Protein AF-A0A6N9BX74-F1 (afdb_monomer)

Sequence (196 aa):
MIAALAAALSQLDGTGPEPVRYAVIDRSGWLGDAARRDIIGSDVALFLDAVAGTVPADPVLAEALAARGAFEARAVDLIHTLSVESGRLR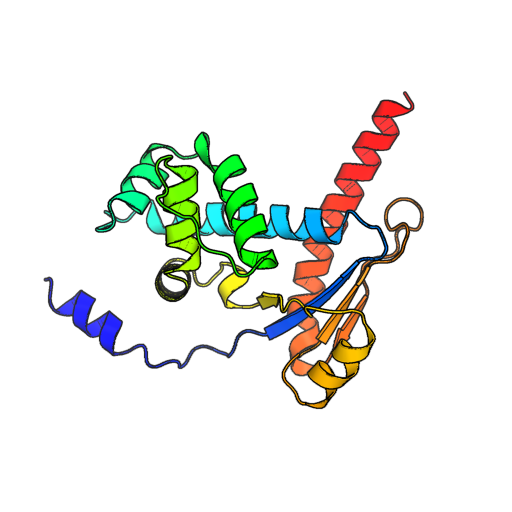APAALHERFAGWWMDHPDAIRDAAPEVSFTRFVEVFPARPLGRLGGLFSDGSLDGYFVIPDDSVATGEAPRFVGREAAAGDIEAWYGAVTEALVARQRVLEANEDA

Foldseek 3Di:
DVVVVVVVVVPPPPPDPDAAEEEEADQQVPLVLQLQLVLLLVLVVQLLVLCLPDDDPDPLSVVCNVCDPVQSSVLSVLLSVCLQVVDADDPDDDSSNVVSNVCVVCVVVSCVRGVVRNCNRYHYDHDPDDPPCVVVCQVVVVHQWYWYHDNPCLVPVDFIDIDGDPVNCPPVVVVSRVSSNVVSVVVNVVVVVVVD

pLDDT: mean 81.52, std 15.19, range [30.52, 94.62]

Mean predicted aligned error: 8.41 Å

Structure (mmCIF, N/CA/C/O backbone):
data_AF-A0A6N9BX74-F1
#
_entry.id   AF-A0A6N9BX74-F1
#
loop_
_atom_site.group_PDB
_atom_site.id
_atom_site.type_symbol
_atom_site.label_atom_id
_atom_site.label_alt_id
_atom_site.label_comp_id
_atom_site.label_asym_id
_atom_site.label_entity_id
_atom_site.label_seq_id
_atom_site.pdbx_PDB_ins_code
_atom_site.Cartn_x
_atom_site.Cartn_y
_atom_site.Cartn_z
_atom_site.occupancy
_atom_site.B_iso_or_equiv
_atom_site.auth_seq_id
_atom_site.auth_comp_id
_atom_site.auth_asym_id
_atom_site.auth_atom_id
_atom_site.pdbx_PDB_model_num
ATOM 1 N N . MET A 1 1 ? 18.503 -19.142 -26.632 1.00 40.81 1 MET A N 1
ATOM 2 C CA . MET A 1 1 ? 18.194 -18.868 -25.212 1.00 40.81 1 MET A CA 1
ATOM 3 C C . MET A 1 1 ? 17.230 -17.677 -25.063 1.00 40.81 1 MET A C 1
ATOM 5 O O . MET A 1 1 ? 17.397 -16.863 -24.176 1.00 40.81 1 MET A O 1
ATOM 9 N N . ILE A 1 2 ? 16.231 -17.561 -25.949 1.00 41.69 2 ILE A N 1
ATOM 10 C CA . ILE A 1 2 ? 15.153 -16.545 -25.893 1.00 41.69 2 ILE A CA 1
ATOM 11 C C . ILE A 1 2 ? 13.786 -17.261 -25.844 1.00 41.69 2 ILE A C 1
ATOM 13 O O . ILE A 1 2 ? 12.871 -16.826 -25.162 1.00 41.69 2 ILE A O 1
ATOM 17 N N . ALA A 1 3 ? 13.689 -18.453 -26.447 1.00 30.52 3 ALA A N 1
ATOM 18 C CA . ALA A 1 3 ? 12.490 -19.290 -26.418 1.00 30.52 3 ALA A CA 1
ATOM 19 C C . ALA A 1 3 ? 12.151 -19.897 -25.039 1.00 30.52 3 ALA A C 1
ATOM 21 O O . ALA A 1 3 ? 10.992 -20.196 -24.788 1.00 30.52 3 ALA A O 1
ATOM 22 N N . ALA A 1 4 ? 13.128 -20.067 -24.139 1.00 35.31 4 ALA A N 1
ATOM 23 C CA . ALA A 1 4 ? 12.889 -20.671 -22.822 1.00 35.31 4 ALA A CA 1
ATOM 24 C C . ALA A 1 4 ? 12.201 -19.708 -21.836 1.00 35.31 4 ALA A C 1
ATOM 26 O O . ALA A 1 4 ? 11.411 -20.152 -21.013 1.00 35.31 4 ALA A O 1
ATOM 27 N N . LEU A 1 5 ? 12.447 -18.397 -21.961 1.00 34.81 5 LEU A N 1
ATOM 28 C CA . LEU A 1 5 ? 11.808 -17.376 -21.123 1.00 34.81 5 LEU A CA 1
ATOM 29 C C . LEU A 1 5 ? 10.369 -17.093 -21.593 1.00 34.81 5 LEU A C 1
ATOM 31 O O . LEU A 1 5 ? 9.460 -16.991 -20.781 1.00 34.81 5 LEU A O 1
ATOM 35 N N . ALA A 1 6 ? 10.139 -17.080 -22.911 1.00 36.47 6 ALA A N 1
ATOM 36 C CA . ALA A 1 6 ? 8.798 -16.953 -23.487 1.00 36.47 6 ALA A CA 1
ATOM 37 C C . ALA A 1 6 ? 7.912 -18.192 -23.235 1.00 36.47 6 ALA A C 1
ATOM 39 O O . ALA A 1 6 ? 6.706 -18.061 -23.058 1.00 36.47 6 ALA A O 1
ATOM 40 N N . ALA A 1 7 ? 8.500 -19.394 -23.177 1.00 35.69 7 ALA A N 1
ATOM 41 C CA . ALA A 1 7 ? 7.771 -20.621 -22.849 1.00 35.69 7 ALA A CA 1
ATOM 42 C C . ALA A 1 7 ? 7.424 -20.736 -21.353 1.00 35.69 7 ALA A C 1
ATOM 44 O O . ALA A 1 7 ? 6.399 -21.327 -21.027 1.00 35.69 7 ALA A O 1
ATOM 45 N N . ALA A 1 8 ? 8.230 -20.149 -20.460 1.00 43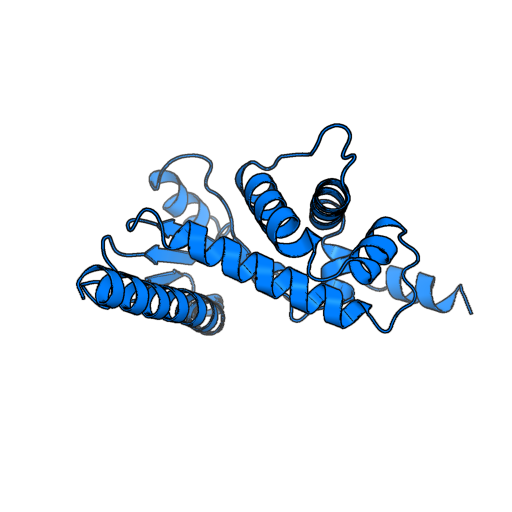.09 8 ALA A N 1
ATOM 46 C CA . ALA A 1 8 ? 7.913 -20.068 -19.032 1.00 43.09 8 ALA A CA 1
ATOM 47 C C . ALA A 1 8 ? 6.744 -19.102 -18.758 1.00 43.09 8 ALA A C 1
ATOM 49 O O . ALA A 1 8 ? 5.863 -19.422 -17.969 1.00 43.09 8 ALA A O 1
ATOM 50 N N . LEU A 1 9 ? 6.675 -17.984 -19.490 1.00 40.91 9 LEU A N 1
ATOM 51 C CA . LEU A 1 9 ? 5.579 -17.009 -19.398 1.00 40.91 9 LEU A CA 1
ATOM 52 C C . LEU A 1 9 ? 4.245 -17.532 -19.970 1.00 40.91 9 LEU A C 1
ATOM 54 O O . LEU A 1 9 ? 3.185 -17.091 -19.548 1.00 40.91 9 LEU A O 1
ATOM 58 N N . SER A 1 10 ? 4.274 -18.501 -20.895 1.00 36.41 10 SER A N 1
ATOM 59 C CA . SER A 1 10 ? 3.061 -19.125 -21.458 1.00 36.41 10 SER A CA 1
ATOM 60 C C . SER A 1 10 ? 2.513 -20.315 -20.654 1.00 36.41 10 SER A C 1
ATOM 62 O O . SER A 1 10 ? 1.468 -20.838 -21.030 1.00 36.41 10 SER A O 1
ATOM 64 N N . GLN A 1 11 ? 3.195 -20.773 -19.595 1.00 37.88 11 GLN A N 1
ATOM 65 C CA . GLN A 1 11 ? 2.710 -21.864 -18.728 1.00 37.88 11 GLN A CA 1
ATOM 66 C C . GLN A 1 11 ? 2.097 -21.384 -17.404 1.00 37.88 11 GLN A C 1
ATOM 68 O O . GLN A 1 11 ? 1.653 -22.211 -16.611 1.00 37.88 11 GLN A O 1
ATOM 73 N N . LEU A 1 12 ? 2.022 -20.073 -17.172 1.00 44.84 12 LEU A N 1
ATOM 74 C CA . LEU A 1 12 ? 1.387 -19.487 -15.991 1.00 44.84 12 LEU A CA 1
ATOM 75 C C . LEU A 1 12 ? -0.083 -19.145 -16.274 1.00 44.84 12 LEU A C 1
ATOM 77 O O . LEU A 1 12 ? -0.525 -18.011 -16.117 1.00 44.84 12 LEU A O 1
ATOM 81 N N . ASP A 1 13 ? -0.863 -20.153 -16.663 1.00 40.72 13 ASP A N 1
ATOM 82 C CA . ASP A 1 13 ? -2.308 -20.113 -16.437 1.00 40.72 13 ASP A CA 1
ATOM 83 C C . ASP A 1 13 ? -2.537 -20.197 -14.916 1.00 40.72 13 ASP A C 1
ATOM 85 O O . ASP A 1 13 ? -2.601 -21.280 -14.351 1.00 40.72 13 ASP A O 1
ATOM 89 N N . GLY A 1 14 ? -2.597 -19.052 -14.233 1.00 42.62 14 GLY A N 1
ATOM 90 C CA . GLY A 1 14 ? -3.484 -18.798 -13.088 1.00 42.62 14 GLY A CA 1
ATOM 91 C C . GLY A 1 14 ? -3.562 -19.779 -11.901 1.00 42.62 14 GLY A C 1
ATOM 92 O O . GLY A 1 14 ? -4.571 -19.747 -11.205 1.00 42.62 14 GLY A O 1
ATOM 93 N N . THR A 1 15 ? -2.574 -20.635 -11.615 1.00 44.88 15 THR A N 1
ATOM 94 C CA . THR A 1 15 ? -2.640 -21.600 -10.486 1.00 44.88 15 THR A CA 1
ATOM 95 C C . THR A 1 15 ? -1.999 -21.113 -9.179 1.00 44.88 15 THR A C 1
ATOM 97 O O . THR A 1 15 ? -1.604 -21.929 -8.344 1.00 44.88 15 THR A O 1
ATOM 100 N N . GLY A 1 16 ? -1.851 -19.802 -8.986 1.00 51.81 16 GLY A N 1
ATOM 101 C CA . GLY A 1 16 ? -1.548 -19.250 -7.661 1.00 51.81 16 GLY A CA 1
ATOM 102 C C . GLY A 1 16 ? -2.794 -19.295 -6.765 1.00 51.81 16 GLY A C 1
ATOM 103 O O . GLY A 1 16 ? -3.904 -19.261 -7.297 1.00 51.81 16 GLY A O 1
ATOM 104 N N . PRO A 1 17 ? -2.659 -19.385 -5.427 1.00 64.25 17 PRO A N 1
ATOM 105 C CA . PRO A 1 17 ? -3.803 -19.165 -4.546 1.00 64.25 17 PRO A CA 1
ATOM 106 C C . PRO A 1 17 ? -4.429 -17.802 -4.866 1.00 64.25 17 PRO A C 1
ATOM 108 O O . PRO A 1 17 ? -3.704 -16.827 -5.081 1.00 64.25 17 PRO A O 1
ATOM 111 N N . GLU A 1 18 ? -5.761 -17.740 -4.941 1.00 74.38 18 GLU A N 1
ATOM 112 C CA . GLU A 1 18 ? -6.448 -16.467 -5.160 1.00 74.38 18 GLU A CA 1
ATOM 113 C C . GLU A 1 18 ? -6.075 -15.480 -4.040 1.00 74.38 18 GLU A C 1
ATOM 115 O O . GLU A 1 18 ? -6.016 -15.878 -2.872 1.00 74.38 18 GLU A O 1
ATOM 120 N N . PRO A 1 19 ? -5.799 -14.205 -4.370 1.00 84.31 19 PRO A N 1
ATOM 121 C CA . PRO A 1 19 ? -5.463 -13.217 -3.359 1.00 84.31 19 PRO A CA 1
ATOM 122 C C . PRO A 1 19 ? -6.667 -12.960 -2.453 1.00 84.31 19 PRO A C 1
ATOM 124 O O . PRO A 1 19 ? -7.800 -12.846 -2.926 1.00 84.31 19 PRO A O 1
ATOM 127 N N . VAL A 1 20 ? -6.411 -12.790 -1.158 1.00 87.62 20 VAL A N 1
ATOM 128 C CA . VAL A 1 20 ? -7.443 -12.448 -0.176 1.00 87.62 20 VAL A CA 1
ATOM 129 C C . VAL A 1 20 ? -7.905 -11.014 -0.420 1.00 87.62 20 VAL A C 1
ATOM 131 O O . VAL A 1 20 ? -7.116 -10.067 -0.388 1.00 87.62 20 VAL A O 1
ATOM 134 N N . ARG A 1 21 ? -9.204 -10.841 -0.647 1.00 88.38 21 ARG A N 1
ATOM 135 C CA . ARG A 1 21 ? -9.847 -9.557 -0.927 1.00 88.38 21 ARG A CA 1
ATOM 136 C C . ARG A 1 21 ? -10.380 -8.967 0.368 1.00 88.38 21 ARG A C 1
ATOM 138 O O . ARG A 1 21 ? -11.292 -9.523 0.981 1.00 88.38 21 ARG A O 1
ATOM 145 N N . TYR A 1 22 ? -9.857 -7.819 0.773 1.00 90.31 22 TYR A N 1
ATOM 146 C CA . TYR A 1 22 ? -10.238 -7.181 2.031 1.00 90.31 22 TYR A CA 1
ATOM 147 C C . TYR A 1 22 ? -10.648 -5.726 1.837 1.00 90.31 22 TYR A C 1
ATOM 149 O O . TYR A 1 22 ? -10.383 -5.129 0.803 1.00 90.31 22 TYR A O 1
ATOM 157 N N . ALA A 1 23 ? -11.299 -5.139 2.835 1.00 90.19 23 ALA A N 1
ATOM 158 C CA . ALA A 1 23 ? -11.570 -3.704 2.881 1.00 90.19 23 ALA A CA 1
ATOM 159 C C . ALA A 1 23 ? -11.145 -3.114 4.229 1.00 90.19 23 ALA A C 1
ATOM 161 O O . ALA A 1 23 ? -10.989 -3.844 5.208 1.00 90.19 23 ALA A O 1
ATOM 162 N N . VAL A 1 24 ? -10.997 -1.793 4.302 1.00 90.62 24 VAL A N 1
ATOM 163 C CA . VAL A 1 24 ? -10.661 -1.086 5.545 1.00 90.62 24 VAL A CA 1
ATOM 164 C C . VAL A 1 24 ? -11.752 -0.072 5.874 1.00 90.62 24 VAL A C 1
ATOM 166 O O . VAL A 1 24 ? -12.153 0.740 5.041 1.00 90.62 24 VAL A O 1
ATOM 169 N N . ILE A 1 25 ? -12.239 -0.124 7.110 1.00 89.88 25 ILE A N 1
ATOM 170 C CA . ILE A 1 25 ? -13.067 0.907 7.728 1.00 89.88 25 ILE A CA 1
ATOM 171 C C . ILE A 1 25 ? -12.152 1.706 8.648 1.00 89.88 25 ILE A C 1
ATOM 173 O O . ILE A 1 25 ? -11.892 1.284 9.776 1.00 89.88 25 ILE A O 1
ATOM 177 N N . ASP A 1 26 ? -11.668 2.846 8.163 1.00 89.94 26 ASP A N 1
ATOM 178 C CA . ASP A 1 26 ? -10.828 3.736 8.957 1.00 89.94 26 ASP A CA 1
ATOM 179 C C . ASP A 1 26 ? -11.669 4.771 9.708 1.00 89.94 26 ASP A C 1
ATOM 181 O O . ASP A 1 26 ? -12.275 5.646 9.087 1.00 89.94 26 ASP A O 1
ATOM 185 N N . ARG A 1 27 ? -11.718 4.669 11.041 1.00 89.75 27 ARG A N 1
ATOM 186 C CA . ARG A 1 27 ? -12.350 5.689 11.887 1.00 89.75 27 ARG A CA 1
ATOM 187 C C . ARG A 1 27 ? -11.363 6.672 12.510 1.00 89.75 27 ARG A C 1
ATOM 189 O O . ARG A 1 27 ? -11.791 7.730 12.957 1.00 89.75 27 ARG A O 1
ATOM 196 N N . SER A 1 28 ? -10.071 6.352 12.496 1.00 90.12 28 SER A N 1
ATOM 197 C CA . SER A 1 28 ? -9.011 7.261 12.945 1.00 90.12 28 SER A CA 1
ATOM 198 C C . SER A 1 28 ? -8.820 8.444 11.997 1.00 90.12 28 SER A C 1
ATOM 200 O O . SER A 1 28 ? -8.355 9.506 12.400 1.00 90.12 28 SER A O 1
ATOM 202 N N . GLY A 1 29 ? -9.169 8.257 10.720 1.00 88.31 29 GLY A N 1
ATOM 203 C CA . GLY A 1 29 ? -9.051 9.272 9.676 1.00 88.31 29 GLY A CA 1
ATOM 204 C C . GLY A 1 29 ? -7.624 9.506 9.173 1.00 88.31 29 GLY A C 1
ATOM 205 O O . GLY A 1 29 ? -7.424 10.408 8.361 1.00 88.31 29 GLY A O 1
ATOM 206 N N . TRP A 1 30 ? -6.646 8.719 9.629 1.00 90.62 30 TRP A N 1
ATOM 207 C CA . TRP A 1 30 ? -5.251 8.829 9.193 1.00 90.62 30 TRP A CA 1
ATOM 208 C C . TRP A 1 30 ? -4.556 7.471 9.049 1.00 90.62 30 TRP A C 1
ATOM 210 O O . TRP A 1 30 ? -3.749 7.296 8.132 1.00 90.62 30 TRP A O 1
ATOM 220 N N . LEU A 1 31 ? -4.845 6.507 9.933 1.00 91.56 31 LEU A N 1
ATOM 221 C CA . LEU A 1 31 ? -4.077 5.266 10.028 1.00 91.56 31 LEU A CA 1
ATOM 222 C C . LEU A 1 31 ? -4.272 4.370 8.803 1.00 91.56 31 LEU A C 1
ATOM 224 O O . LEU A 1 31 ? -3.319 3.721 8.382 1.00 91.56 31 LEU A O 1
ATOM 228 N N . GLY A 1 32 ? -5.463 4.353 8.199 1.00 90.75 32 GLY A N 1
ATOM 229 C CA . GLY A 1 32 ? -5.734 3.560 7.000 1.00 90.75 32 GLY A CA 1
ATOM 230 C C . GLY A 1 32 ? -4.913 4.028 5.798 1.00 90.75 32 GLY A C 1
ATOM 231 O O . GLY A 1 32 ? -4.264 3.219 5.133 1.00 90.75 32 GLY A O 1
ATOM 232 N N . ASP A 1 33 ? -4.877 5.340 5.555 1.00 90.19 33 ASP A N 1
ATOM 233 C CA . ASP A 1 33 ? -4.076 5.926 4.474 1.00 90.19 33 ASP A CA 1
ATOM 234 C C . ASP A 1 33 ? -2.570 5.821 4.755 1.00 90.19 33 ASP A C 1
ATOM 236 O O . ASP A 1 33 ? -1.789 5.535 3.844 1.00 90.19 33 ASP A O 1
ATOM 240 N N . ALA A 1 34 ? -2.148 5.992 6.013 1.00 92.38 34 ALA A N 1
ATOM 241 C CA . ALA A 1 34 ? -0.756 5.795 6.414 1.00 92.38 34 ALA A CA 1
ATOM 242 C C . ALA A 1 34 ? -0.305 4.338 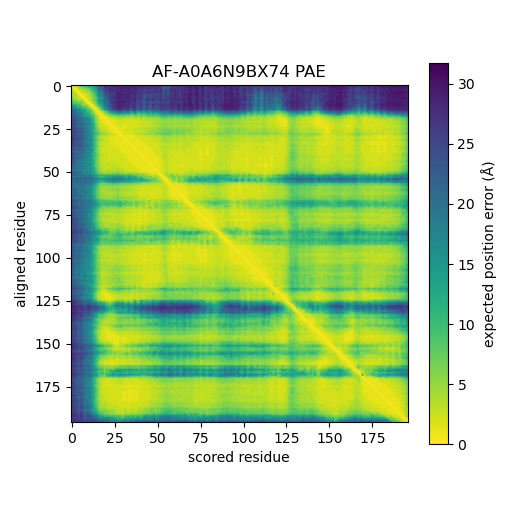6.210 1.00 92.38 34 ALA A C 1
ATOM 244 O O . ALA A 1 34 ? 0.745 4.106 5.608 1.00 92.38 34 ALA A O 1
ATOM 245 N N . ALA A 1 35 ? -1.120 3.364 6.632 1.00 92.81 35 ALA A N 1
ATOM 246 C CA . ALA A 1 35 ? -0.873 1.939 6.419 1.00 92.81 35 ALA A CA 1
ATOM 247 C C . ALA A 1 35 ? -0.733 1.618 4.936 1.00 92.81 35 ALA A C 1
ATOM 249 O O . ALA A 1 35 ? 0.218 0.948 4.541 1.00 92.81 35 ALA A O 1
ATOM 250 N N . ARG A 1 36 ? -1.618 2.157 4.091 1.00 91.38 36 ARG A N 1
ATOM 251 C CA . ARG A 1 36 ? -1.545 1.923 2.647 1.00 91.38 36 ARG A CA 1
ATOM 252 C C . ARG A 1 36 ? -0.250 2.455 2.037 1.00 91.38 36 ARG A C 1
ATOM 254 O O . ARG A 1 36 ? 0.358 1.768 1.221 1.00 91.38 36 ARG A O 1
ATOM 261 N N . ARG A 1 37 ? 0.192 3.655 2.423 1.00 92.69 37 ARG A N 1
ATOM 262 C CA . ARG A 1 37 ? 1.466 4.210 1.932 1.00 92.69 37 ARG A CA 1
ATOM 263 C C . ARG A 1 37 ? 2.669 3.385 2.388 1.00 92.69 37 ARG A C 1
ATOM 265 O O . ARG A 1 37 ? 3.551 3.137 1.573 1.00 92.69 37 ARG A O 1
ATOM 272 N N . ASP A 1 38 ? 2.695 2.943 3.646 1.00 93.44 38 ASP A N 1
ATOM 273 C CA . ASP A 1 38 ? 3.788 2.124 4.200 1.00 93.44 38 ASP A CA 1
ATOM 274 C C . ASP A 1 38 ? 3.841 0.736 3.519 1.00 93.44 38 ASP A C 1
ATOM 276 O O . ASP A 1 38 ? 4.919 0.270 3.142 1.00 93.44 38 ASP A O 1
ATOM 280 N N . ILE A 1 39 ? 2.673 0.139 3.239 1.00 93.62 39 ILE A N 1
ATOM 281 C CA . ILE A 1 39 ? 2.534 -1.104 2.460 1.00 93.62 39 ILE A CA 1
ATOM 282 C C . ILE A 1 39 ? 3.059 -0.924 1.032 1.00 93.62 39 ILE A C 1
ATOM 284 O O . ILE A 1 39 ? 3.938 -1.671 0.613 1.00 93.62 39 ILE A O 1
ATOM 288 N N . ILE A 1 40 ? 2.579 0.085 0.294 1.00 93.19 40 ILE A N 1
ATOM 289 C CA . ILE A 1 40 ? 3.024 0.342 -1.087 1.00 93.19 40 ILE A CA 1
ATOM 290 C C . ILE A 1 40 ? 4.528 0.626 -1.125 1.00 93.19 40 ILE A C 1
ATOM 292 O O . ILE A 1 40 ? 5.221 0.137 -2.011 1.00 93.19 40 ILE A O 1
ATOM 296 N N . GLY A 1 41 ? 5.050 1.397 -0.168 1.00 93.44 41 GLY A N 1
ATOM 297 C CA . GLY A 1 41 ? 6.482 1.668 -0.062 1.00 93.44 41 GLY A CA 1
ATOM 298 C C . GLY A 1 41 ? 7.308 0.401 0.129 1.00 93.44 41 GLY A C 1
ATOM 299 O O . GLY A 1 41 ? 8.295 0.201 -0.578 1.00 93.44 41 GLY A O 1
ATOM 300 N N . SER A 1 42 ? 6.871 -0.473 1.035 1.00 92.94 42 SER A N 1
ATOM 301 C CA . SER A 1 42 ? 7.520 -1.763 1.281 1.00 92.94 42 SER A CA 1
ATOM 302 C C . SER A 1 42 ? 7.463 -2.667 0.049 1.00 92.94 42 SER A C 1
ATOM 304 O O . SER A 1 42 ? 8.480 -3.232 -0.345 1.00 92.94 42 SER A O 1
ATOM 306 N N . ASP A 1 43 ? 6.307 -2.743 -0.608 1.00 93.75 43 ASP A N 1
ATOM 307 C CA . ASP A 1 43 ? 6.095 -3.543 -1.815 1.00 93.75 43 ASP A CA 1
ATOM 308 C C . ASP A 1 43 ? 6.954 -3.059 -2.992 1.00 93.75 43 ASP A C 1
ATOM 310 O O . ASP A 1 43 ? 7.585 -3.866 -3.676 1.00 93.75 43 ASP A O 1
ATOM 314 N N . VAL A 1 44 ? 7.035 -1.742 -3.211 1.00 93.00 44 VAL A N 1
ATOM 315 C CA . VAL A 1 44 ? 7.909 -1.150 -4.236 1.00 93.00 44 VAL A CA 1
ATOM 316 C C . VAL A 1 44 ? 9.373 -1.465 -3.938 1.00 93.00 44 VAL A C 1
ATOM 318 O O . VAL A 1 44 ? 10.110 -1.837 -4.851 1.00 93.00 44 VAL A O 1
ATOM 321 N N . ALA A 1 45 ? 9.802 -1.350 -2.678 1.00 92.12 45 ALA A N 1
ATOM 322 C CA . ALA A 1 45 ? 11.174 -1.659 -2.289 1.00 92.12 45 ALA A CA 1
ATOM 323 C C . ALA A 1 45 ? 11.517 -3.138 -2.528 1.00 92.12 45 ALA A C 1
ATOM 325 O O . ALA A 1 45 ? 12.525 -3.414 -3.178 1.00 92.12 45 ALA A O 1
ATOM 326 N N . LEU A 1 46 ? 10.656 -4.060 -2.081 1.00 91.75 46 LEU A N 1
ATOM 327 C CA . LEU A 1 46 ? 10.808 -5.505 -2.287 1.00 91.75 46 LEU A CA 1
ATOM 328 C C . LEU A 1 46 ? 10.889 -5.858 -3.773 1.00 91.75 46 LEU A C 1
ATOM 330 O O . LEU A 1 46 ? 11.797 -6.568 -4.198 1.00 91.75 46 LEU A O 1
ATOM 334 N N . PHE A 1 47 ? 9.985 -5.307 -4.583 1.00 92.25 47 PHE A N 1
ATOM 335 C CA . PHE A 1 47 ? 9.986 -5.541 -6.021 1.00 92.25 47 PHE A CA 1
ATOM 336 C C . PHE A 1 47 ? 11.278 -5.044 -6.689 1.00 92.25 47 PHE A C 1
ATOM 338 O O . PHE A 1 47 ? 11.896 -5.769 -7.472 1.00 92.25 47 PHE A O 1
ATOM 345 N N . LEU A 1 48 ? 11.721 -3.821 -6.370 1.00 91.44 48 LEU A N 1
ATOM 346 C CA . LEU A 1 48 ? 12.966 -3.274 -6.915 1.00 91.44 48 LEU A CA 1
ATOM 347 C C . LEU A 1 48 ? 14.193 -4.078 -6.457 1.00 91.44 48 LEU A C 1
ATOM 349 O O . LEU A 1 48 ? 15.122 -4.251 -7.244 1.00 91.44 48 LEU A O 1
ATOM 353 N N . ASP A 1 49 ? 14.202 -4.598 -5.228 1.00 91.38 49 ASP A N 1
ATOM 354 C CA . ASP A 1 49 ? 15.240 -5.520 -4.752 1.00 91.38 49 ASP A CA 1
ATOM 355 C C . ASP A 1 49 ? 15.267 -6.821 -5.560 1.00 91.38 49 ASP A C 1
ATOM 357 O O . ASP A 1 49 ? 16.336 -7.246 -6.006 1.00 91.38 49 ASP A O 1
ATOM 361 N N . ALA A 1 50 ? 14.101 -7.421 -5.803 1.00 90.44 50 ALA A N 1
ATOM 362 C CA . ALA A 1 50 ? 13.986 -8.679 -6.533 1.00 90.44 50 ALA A CA 1
ATOM 363 C C . ALA A 1 50 ? 14.492 -8.566 -7.982 1.00 90.44 50 ALA A C 1
ATOM 365 O O . ALA A 1 50 ? 15.174 -9.463 -8.487 1.00 90.44 50 ALA A O 1
ATOM 366 N N . VAL A 1 51 ? 14.224 -7.440 -8.651 1.00 89.50 51 VAL A N 1
ATOM 367 C CA . VAL A 1 51 ? 14.622 -7.235 -10.054 1.00 89.50 51 VAL A CA 1
ATOM 368 C C . VAL A 1 51 ? 16.015 -6.621 -10.233 1.00 89.50 51 VAL A C 1
ATOM 370 O O . VAL A 1 51 ? 16.542 -6.664 -11.346 1.00 89.50 51 VAL A O 1
ATOM 373 N N . ALA A 1 52 ? 16.661 -6.114 -9.174 1.00 86.81 52 ALA A N 1
ATOM 374 C CA . ALA A 1 52 ? 17.973 -5.454 -9.247 1.00 86.81 52 ALA A CA 1
ATOM 375 C C . ALA A 1 52 ? 19.097 -6.342 -9.819 1.00 86.81 52 ALA A C 1
ATOM 377 O O . ALA A 1 52 ? 20.056 -5.836 -10.402 1.00 86.81 52 ALA A O 1
ATOM 378 N N . GLY A 1 53 ? 18.987 -7.666 -9.665 1.00 78.12 53 GLY A N 1
ATOM 379 C CA . GLY A 1 53 ? 19.935 -8.645 -10.213 1.00 78.12 53 GLY A CA 1
ATOM 380 C C . GLY A 1 53 ? 19.665 -9.057 -11.665 1.00 78.12 53 GLY A C 1
ATOM 381 O O . GLY A 1 53 ? 20.431 -9.834 -12.238 1.00 78.12 53 GLY A O 1
ATOM 382 N N . THR A 1 54 ? 18.583 -8.563 -12.265 1.00 79.62 54 THR A N 1
ATOM 383 C CA . THR A 1 54 ? 18.182 -8.874 -13.641 1.00 79.62 54 THR A CA 1
ATOM 384 C C . THR A 1 54 ? 18.458 -7.678 -14.546 1.00 79.62 54 THR A C 1
ATOM 386 O O . THR A 1 54 ? 18.438 -6.542 -14.090 1.00 79.62 54 THR A O 1
ATOM 389 N N . VAL A 1 55 ? 18.741 -7.909 -15.832 1.00 70.56 55 VAL A N 1
ATOM 390 C CA . VAL A 1 55 ? 18.759 -6.821 -16.823 1.00 70.56 55 VAL A CA 1
ATOM 391 C C . VAL A 1 55 ? 17.313 -6.617 -17.267 1.00 70.56 55 VAL A C 1
ATOM 393 O O . VAL A 1 55 ? 16.812 -7.466 -18.014 1.00 70.56 55 VAL A O 1
ATOM 396 N N . PRO A 1 56 ? 16.614 -5.554 -16.825 1.00 75.81 56 PRO A N 1
ATOM 397 C CA . PRO A 1 56 ? 15.223 -5.377 -17.193 1.00 75.81 56 PRO A CA 1
ATOM 398 C C . PRO A 1 56 ? 15.144 -5.074 -18.685 1.00 75.81 56 PRO A C 1
ATOM 400 O O . PRO A 1 56 ? 15.853 -4.204 -19.192 1.00 75.81 56 PRO A O 1
ATOM 403 N N . ALA A 1 57 ? 14.271 -5.784 -19.397 1.00 80.94 57 ALA A N 1
ATOM 404 C CA . ALA A 1 57 ? 13.953 -5.439 -20.780 1.00 80.94 57 ALA A CA 1
ATOM 405 C C . ALA A 1 57 ? 13.117 -4.148 -20.862 1.00 80.94 57 ALA A C 1
ATOM 407 O O . ALA A 1 57 ? 13.117 -3.479 -21.895 1.00 80.94 57 ALA A O 1
ATOM 408 N N . ASP A 1 58 ? 12.415 -3.806 -19.778 1.00 89.38 58 ASP A N 1
ATOM 409 C CA . ASP A 1 58 ? 11.584 -2.613 -19.693 1.00 89.38 58 ASP A CA 1
ATOM 410 C C . ASP A 1 58 ? 12.433 -1.367 -19.358 1.00 89.38 58 ASP A C 1
ATOM 412 O O . ASP A 1 58 ? 13.112 -1.344 -18.323 1.00 89.38 58 ASP A O 1
ATOM 416 N N . PRO A 1 59 ? 12.406 -0.316 -20.200 1.00 90.00 59 PRO A N 1
ATOM 417 C CA . PRO A 1 59 ? 13.200 0.889 -19.982 1.00 90.00 59 PRO A CA 1
ATOM 418 C C . PRO A 1 59 ? 12.768 1.679 -18.739 1.00 90.00 59 PRO A C 1
ATOM 420 O O . PRO A 1 59 ? 13.622 2.267 -18.079 1.00 90.00 59 PRO A O 1
ATOM 423 N N . VAL A 1 60 ? 11.479 1.674 -18.377 1.00 92.06 60 VAL A N 1
ATOM 424 C CA . VAL A 1 60 ? 10.985 2.351 -17.167 1.00 92.06 60 VAL A CA 1
ATOM 425 C C . VAL A 1 60 ? 11.550 1.669 -15.928 1.00 92.06 60 VAL A C 1
ATOM 427 O O . VAL A 1 60 ? 12.015 2.353 -15.017 1.00 92.06 60 VAL A O 1
ATOM 430 N N . LEU A 1 61 ? 11.568 0.333 -15.915 1.00 91.12 61 LEU A N 1
ATOM 431 C CA . LEU A 1 61 ? 12.125 -0.438 -14.805 1.00 91.12 61 LEU A CA 1
ATOM 432 C C . LEU A 1 61 ? 13.649 -0.278 -14.699 1.00 91.12 61 LEU A C 1
ATOM 434 O O . LEU A 1 61 ? 14.179 -0.119 -13.601 1.00 91.12 61 LEU A O 1
ATOM 438 N N . ALA A 1 62 ? 14.356 -0.255 -15.832 1.00 90.62 62 ALA A N 1
ATOM 439 C CA . ALA A 1 62 ? 15.795 -0.002 -15.857 1.00 90.62 62 ALA A CA 1
ATOM 440 C C . ALA A 1 62 ? 16.151 1.395 -15.310 1.00 90.62 62 ALA A C 1
ATOM 442 O O . ALA A 1 62 ? 17.067 1.528 -14.496 1.00 90.62 62 ALA A O 1
ATOM 443 N N . GLU A 1 63 ? 15.409 2.433 -15.709 1.00 91.69 63 GLU A N 1
ATOM 444 C CA . GLU A 1 63 ? 15.586 3.791 -15.180 1.00 91.69 63 GLU A CA 1
ATOM 445 C C . GLU A 1 63 ? 15.225 3.882 -13.688 1.00 91.69 63 GLU A C 1
ATOM 447 O O . GLU A 1 63 ? 15.936 4.539 -12.927 1.00 91.69 63 GLU A O 1
ATOM 452 N N . ALA A 1 64 ? 14.158 3.202 -13.253 1.00 90.69 64 ALA A N 1
ATOM 453 C CA . ALA A 1 64 ? 13.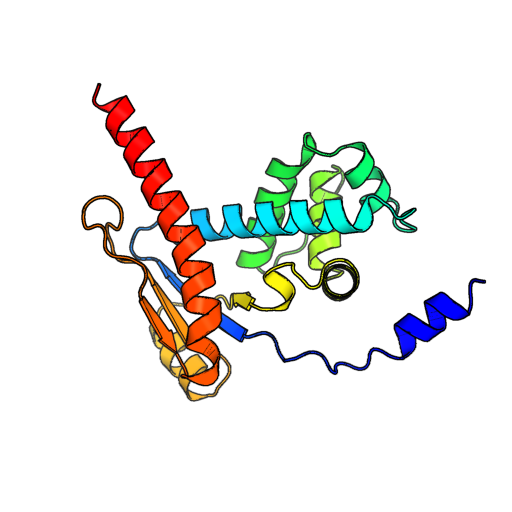752 3.131 -11.851 1.00 90.69 64 ALA A CA 1
ATOM 454 C C . ALA A 1 64 ? 14.852 2.512 -10.973 1.00 90.69 64 ALA A C 1
ATOM 456 O O . ALA A 1 64 ? 15.239 3.101 -9.966 1.00 90.69 64 ALA A O 1
ATOM 457 N N . LEU A 1 65 ? 15.431 1.383 -11.389 1.00 90.81 65 LEU A N 1
ATOM 458 C CA . LEU A 1 65 ? 16.543 0.755 -10.671 1.00 90.81 65 LEU A CA 1
ATOM 459 C C . LEU A 1 65 ? 17.780 1.659 -10.596 1.00 90.81 65 LEU A C 1
ATOM 461 O O . LEU A 1 65 ? 18.428 1.731 -9.553 1.00 90.81 65 LEU A O 1
ATOM 465 N N . ALA A 1 66 ? 18.095 2.385 -11.671 1.00 89.88 66 ALA A N 1
ATOM 466 C CA . ALA A 1 66 ? 19.224 3.314 -11.689 1.00 89.88 66 ALA A CA 1
ATOM 467 C C . ALA A 1 66 ? 19.016 4.538 -10.775 1.00 89.88 66 ALA A C 1
ATOM 469 O O . ALA A 1 66 ? 19.989 5.112 -10.286 1.00 89.88 66 ALA A O 1
ATOM 470 N N . ALA A 1 67 ? 17.765 4.942 -10.542 1.00 88.81 67 ALA A N 1
ATOM 471 C CA . ALA A 1 67 ? 17.396 6.122 -9.758 1.00 88.81 67 ALA A CA 1
ATOM 472 C C . ALA A 1 67 ? 16.895 5.797 -8.338 1.00 88.81 67 ALA A C 1
ATOM 474 O O . ALA A 1 67 ? 16.277 6.657 -7.698 1.00 88.81 67 ALA A O 1
ATOM 475 N N . ARG A 1 68 ? 17.132 4.569 -7.859 1.00 84.81 68 ARG A N 1
ATOM 476 C CA . ARG A 1 68 ? 16.619 4.043 -6.589 1.00 84.81 68 ARG A CA 1
ATOM 477 C C . ARG A 1 68 ? 16.797 5.020 -5.417 1.00 84.81 68 ARG A C 1
ATOM 479 O O . ARG A 1 68 ? 17.805 5.720 -5.312 1.00 84.81 68 ARG A O 1
ATOM 486 N N . GLY A 1 69 ? 15.786 5.104 -4.555 1.00 83.25 69 GLY A N 1
ATOM 487 C CA . GLY A 1 69 ? 15.692 6.062 -3.448 1.00 83.25 69 GLY A CA 1
ATOM 488 C C . GLY A 1 69 ? 15.256 7.482 -3.843 1.00 83.25 69 GLY A C 1
ATOM 489 O O . GLY A 1 69 ? 14.399 8.060 -3.180 1.00 83.25 69 GLY A O 1
ATOM 490 N N . ALA A 1 70 ? 15.770 8.061 -4.935 1.00 82.94 70 ALA A N 1
ATOM 491 C CA . ALA A 1 70 ? 15.518 9.475 -5.262 1.00 82.94 70 ALA A CA 1
ATOM 492 C C . ALA A 1 70 ? 14.078 9.769 -5.733 1.00 82.94 70 ALA A C 1
ATOM 494 O O . ALA A 1 70 ? 13.585 10.887 -5.563 1.00 82.94 70 ALA A O 1
ATOM 495 N N . PHE A 1 71 ? 13.404 8.788 -6.343 1.00 84.75 71 PHE A N 1
ATOM 496 C CA . PHE A 1 71 ? 12.043 8.945 -6.874 1.00 84.75 71 PHE A CA 1
ATOM 497 C C . PHE A 1 71 ? 10.979 8.148 -6.101 1.00 84.75 71 PHE A C 1
ATOM 499 O O . PHE A 1 71 ? 9.791 8.418 -6.281 1.00 84.75 71 PHE A O 1
ATOM 506 N N . GLU A 1 72 ? 11.390 7.199 -5.253 1.00 86.06 72 GLU A N 1
ATOM 507 C CA . GLU A 1 72 ? 10.515 6.179 -4.657 1.00 86.06 72 GLU A CA 1
ATOM 508 C C . GLU A 1 72 ? 9.354 6.783 -3.876 1.00 86.06 72 GLU A C 1
ATOM 510 O O . GLU A 1 72 ? 8.210 6.463 -4.169 1.00 86.06 72 GLU A O 1
ATOM 515 N N . ALA A 1 73 ? 9.616 7.727 -2.967 1.00 89.88 73 ALA A N 1
ATOM 516 C CA . ALA A 1 73 ? 8.560 8.355 -2.171 1.00 89.88 73 ALA A CA 1
ATOM 517 C C . ALA A 1 73 ? 7.458 8.984 -3.048 1.00 89.88 73 ALA A C 1
ATOM 519 O O . ALA A 1 73 ? 6.271 8.809 -2.790 1.00 89.88 73 ALA A O 1
ATOM 520 N N . ARG A 1 74 ? 7.839 9.646 -4.151 1.00 89.69 74 ARG A N 1
ATOM 521 C CA . ARG A 1 74 ? 6.872 10.235 -5.094 1.00 89.69 74 ARG A CA 1
ATOM 522 C C . ARG A 1 74 ? 6.125 9.178 -5.902 1.00 89.69 74 ARG A C 1
ATOM 524 O O . ARG A 1 74 ? 4.965 9.388 -6.239 1.00 89.69 74 ARG A O 1
ATOM 531 N N . ALA A 1 75 ? 6.785 8.075 -6.248 1.00 89.50 75 ALA A N 1
ATOM 532 C CA . ALA A 1 75 ? 6.131 6.962 -6.926 1.00 89.50 75 ALA A CA 1
ATOM 533 C C . ALA A 1 75 ? 5.110 6.285 -6.008 1.00 89.50 75 ALA A C 1
ATOM 535 O O . ALA A 1 75 ? 3.990 6.050 -6.441 1.00 89.50 75 ALA A O 1
ATOM 536 N N . VAL A 1 76 ? 5.464 6.049 -4.743 1.00 91.75 76 VAL A N 1
ATOM 537 C CA . VAL A 1 76 ? 4.580 5.482 -3.716 1.00 91.75 76 VAL A CA 1
ATOM 538 C C . VAL A 1 76 ? 3.333 6.341 -3.536 1.00 91.75 76 VAL A C 1
ATOM 540 O O . VAL A 1 76 ? 2.220 5.823 -3.608 1.00 91.75 76 VAL A O 1
ATOM 543 N N . ASP A 1 77 ? 3.501 7.656 -3.391 1.00 90.50 77 ASP A N 1
ATOM 544 C CA . ASP A 1 77 ? 2.378 8.588 -3.264 1.00 90.50 77 ASP A CA 1
ATOM 545 C C . ASP A 1 77 ? 1.439 8.534 -4.474 1.00 90.50 77 ASP A C 1
ATOM 547 O O . ASP A 1 77 ? 0.217 8.583 -4.333 1.00 90.50 77 ASP A O 1
ATOM 551 N N . LEU A 1 78 ? 2.005 8.403 -5.672 1.00 90.75 78 LEU A N 1
ATOM 552 C CA . LEU A 1 78 ? 1.230 8.366 -6.901 1.00 90.75 78 LEU A CA 1
ATOM 553 C C . LEU A 1 78 ? 0.541 7.014 -7.117 1.00 90.75 78 LEU A C 1
ATOM 555 O O . LEU A 1 78 ? -0.624 6.990 -7.506 1.00 90.75 78 LEU A O 1
ATOM 559 N N . ILE A 1 79 ? 1.211 5.900 -6.813 1.00 89.62 79 ILE A N 1
ATOM 560 C CA . ILE A 1 79 ? 0.615 4.555 -6.815 1.00 89.62 79 ILE A CA 1
ATOM 561 C C . ILE A 1 79 ? -0.546 4.505 -5.820 1.00 89.62 79 ILE A C 1
ATOM 563 O O . ILE A 1 79 ? -1.615 3.990 -6.154 1.00 89.62 79 ILE A O 1
ATOM 567 N N . HIS A 1 80 ? -0.378 5.099 -4.635 1.00 88.94 80 HIS A N 1
ATOM 568 C CA . HIS A 1 80 ? -1.444 5.235 -3.648 1.00 88.94 80 HIS A CA 1
ATOM 569 C C . HIS A 1 80 ? -2.664 5.950 -4.243 1.00 88.94 80 HIS A C 1
ATOM 571 O O . HIS A 1 80 ? -3.766 5.399 -4.234 1.00 88.94 80 HIS A O 1
ATOM 577 N N . THR A 1 81 ? -2.476 7.143 -4.818 1.00 85.62 81 THR A N 1
ATOM 578 C CA . THR A 1 81 ? -3.566 7.904 -5.451 1.00 85.62 81 THR A CA 1
ATOM 579 C C . THR A 1 81 ? -4.252 7.116 -6.569 1.00 85.62 81 THR A C 1
ATOM 581 O O . THR A 1 81 ? -5.479 7.032 -6.599 1.00 85.62 81 THR A O 1
ATOM 584 N N . LEU A 1 82 ? -3.482 6.495 -7.468 1.00 84.50 82 LEU A N 1
ATOM 585 C CA . LEU A 1 82 ? -4.035 5.741 -8.596 1.00 84.50 82 LEU A CA 1
ATOM 586 C C . LEU A 1 82 ? -4.828 4.509 -8.148 1.00 84.50 82 LEU A C 1
ATOM 588 O O . LEU A 1 82 ? -5.856 4.205 -8.755 1.00 84.50 82 LEU A O 1
ATOM 592 N N . SER A 1 83 ? -4.383 3.839 -7.081 1.00 82.06 83 SER A N 1
ATOM 593 C CA . SER A 1 83 ? -5.052 2.660 -6.519 1.00 82.06 83 SER A CA 1
ATOM 594 C C . SER A 1 83 ? -6.419 3.008 -5.928 1.00 82.06 83 SER A C 1
ATOM 596 O O . SER A 1 83 ? -7.391 2.295 -6.165 1.00 82.06 83 SER A O 1
ATOM 598 N N . VAL A 1 84 ? -6.517 4.137 -5.220 1.00 78.00 84 VAL A N 1
ATOM 599 C CA . VAL A 1 84 ? -7.775 4.601 -4.612 1.00 78.00 84 VAL A CA 1
ATOM 600 C C . VAL A 1 84 ? -8.756 5.101 -5.673 1.00 78.00 84 VAL A C 1
ATOM 602 O O . VAL A 1 84 ? -9.942 4.774 -5.641 1.00 78.00 84 VAL A O 1
ATOM 605 N N . GLU A 1 85 ? -8.277 5.890 -6.634 1.00 78.31 85 GLU A N 1
ATOM 606 C CA . GLU A 1 85 ? -9.139 6.539 -7.628 1.00 78.31 85 GLU A CA 1
ATOM 607 C C . GLU A 1 85 ? -9.472 5.641 -8.828 1.00 78.31 85 GLU A C 1
ATOM 609 O O . GLU A 1 85 ? -10.256 6.039 -9.693 1.00 78.31 85 GLU A O 1
ATOM 614 N N . SER A 1 86 ? -8.889 4.435 -8.905 1.00 71.19 86 SER A N 1
ATOM 615 C CA . SER A 1 86 ? -8.921 3.588 -10.111 1.00 71.19 86 SER A CA 1
ATOM 616 C C . SER A 1 86 ? -8.521 4.381 -11.368 1.00 71.19 86 SER A C 1
ATOM 618 O O . SER A 1 86 ? -9.132 4.272 -12.436 1.00 71.19 86 SER A O 1
ATOM 620 N N . GLY A 1 87 ? -7.528 5.257 -11.201 1.00 73.25 87 GLY A N 1
ATOM 621 C CA . GLY A 1 87 ? -7.137 6.265 -12.177 1.00 73.25 87 GLY A CA 1
ATOM 622 C C . GLY A 1 87 ? -6.055 5.787 -13.142 1.00 73.25 87 GLY A C 1
ATOM 623 O O . GLY A 1 87 ? -5.399 4.769 -12.940 1.00 73.25 87 GLY A O 1
ATOM 624 N N . ARG A 1 88 ? -5.828 6.576 -14.196 1.00 80.00 88 ARG A N 1
ATOM 625 C CA . ARG A 1 88 ? -4.658 6.451 -15.076 1.00 80.00 88 ARG A CA 1
ATOM 626 C C . ARG A 1 88 ? -4.033 7.815 -15.304 1.00 80.00 88 ARG A C 1
ATOM 628 O O . ARG A 1 88 ? -4.744 8.803 -15.503 1.00 80.00 88 ARG A O 1
ATOM 635 N N . LEU A 1 89 ? -2.706 7.854 -15.338 1.00 82.81 89 LEU A N 1
ATOM 636 C CA . LEU A 1 89 ? -1.972 9.071 -15.660 1.00 82.81 89 LEU A CA 1
ATOM 637 C C . LEU A 1 89 ? -2.119 9.398 -17.143 1.00 82.81 89 LEU A C 1
ATOM 639 O O . LEU A 1 89 ? -1.985 8.536 -18.012 1.00 82.81 89 LEU A O 1
ATOM 643 N N . ARG A 1 90 ? -2.378 10.671 -17.444 1.00 81.44 90 ARG A N 1
ATOM 644 C CA . ARG A 1 90 ? -2.378 11.170 -18.820 1.00 81.44 90 ARG A CA 1
ATOM 645 C C . ARG A 1 90 ? -0.986 11.696 -19.145 1.00 81.44 90 ARG A C 1
ATOM 647 O O . ARG A 1 90 ? -0.568 12.678 -18.550 1.00 81.44 90 ARG A O 1
ATOM 654 N N . ALA A 1 91 ? -0.320 11.062 -20.111 1.00 83.62 91 ALA A N 1
ATOM 655 C CA . ALA A 1 91 ? 1.004 11.451 -20.609 1.00 83.62 91 ALA A CA 1
ATOM 656 C C . ALA A 1 91 ? 2.080 11.581 -19.501 1.00 83.62 91 ALA A C 1
ATOM 658 O O . ALA A 1 91 ? 2.613 12.672 -19.303 1.00 83.62 91 ALA A O 1
ATOM 659 N N . PRO A 1 92 ? 2.405 10.485 -18.785 1.00 89.06 92 PRO A N 1
ATOM 660 C CA . PRO A 1 92 ? 3.419 10.511 -17.732 1.00 89.06 92 PRO A CA 1
ATOM 661 C C . PRO A 1 92 ? 4.793 10.889 -18.305 1.00 89.06 92 PRO A C 1
ATOM 663 O O . PRO A 1 92 ? 5.263 10.274 -19.266 1.00 89.06 92 PRO A O 1
ATOM 666 N N . ALA A 1 93 ? 5.437 11.895 -17.715 1.00 89.19 93 ALA A N 1
ATOM 667 C CA . ALA A 1 93 ? 6.706 12.443 -18.193 1.00 89.19 93 ALA A CA 1
ATOM 668 C C . ALA A 1 93 ? 7.842 12.205 -17.195 1.00 89.19 93 ALA A C 1
ATOM 670 O O . ALA A 1 93 ? 8.952 11.840 -17.587 1.00 89.19 93 ALA A O 1
ATOM 671 N N . ALA A 1 94 ? 7.573 12.388 -15.901 1.00 93.88 94 ALA A N 1
ATOM 672 C CA . ALA A 1 94 ? 8.570 12.148 -14.870 1.00 93.88 94 ALA A CA 1
ATOM 673 C C . ALA A 1 94 ? 8.752 10.643 -14.610 1.00 93.88 94 ALA A C 1
ATOM 675 O O . ALA A 1 94 ? 7.836 9.844 -14.801 1.00 93.88 94 ALA A O 1
ATOM 676 N N . LEU A 1 95 ? 9.932 10.237 -14.127 1.00 92.94 95 LEU A N 1
ATOM 677 C CA . LEU A 1 95 ? 10.214 8.823 -13.852 1.00 92.94 95 LEU A CA 1
ATOM 678 C C . LEU A 1 95 ? 9.208 8.199 -12.871 1.00 92.94 95 LEU A C 1
ATOM 680 O O . LEU A 1 95 ? 8.685 7.131 -13.159 1.00 92.94 95 LEU A O 1
ATOM 684 N N . HIS A 1 96 ? 8.881 8.882 -11.771 1.00 92.31 96 HIS A N 1
ATOM 685 C CA . HIS A 1 96 ? 7.906 8.391 -10.789 1.00 92.31 96 HIS A CA 1
ATOM 686 C C . HIS A 1 96 ? 6.487 8.251 -11.362 1.00 92.31 96 HIS A C 1
ATOM 688 O O . HIS A 1 96 ? 5.779 7.328 -10.986 1.00 92.31 96 HIS A O 1
ATOM 694 N N . GLU A 1 97 ? 6.089 9.111 -12.306 1.00 93.25 97 GLU A N 1
ATOM 695 C CA . GLU A 1 97 ? 4.808 9.008 -13.017 1.00 93.25 97 GLU A CA 1
ATOM 696 C C . GLU A 1 97 ? 4.780 7.803 -13.950 1.00 93.25 97 GLU A C 1
ATOM 698 O O . GLU A 1 97 ? 3.833 7.021 -13.939 1.00 93.25 97 GLU A O 1
ATOM 703 N N . ARG A 1 98 ? 5.839 7.629 -14.748 1.00 94.62 98 ARG A N 1
ATOM 704 C CA . ARG A 1 98 ? 5.944 6.488 -15.662 1.00 94.62 98 ARG A CA 1
ATOM 705 C C . ARG A 1 98 ? 6.013 5.176 -14.889 1.00 94.62 98 ARG A C 1
ATOM 707 O O . ARG A 1 98 ? 5.329 4.237 -15.269 1.00 94.62 98 ARG A O 1
ATOM 714 N N . PHE A 1 99 ? 6.774 5.133 -13.795 1.00 94.12 99 PHE A N 1
ATOM 715 C CA . PHE A 1 99 ? 6.861 3.962 -12.925 1.00 94.12 99 PHE A CA 1
ATOM 716 C C . PHE A 1 99 ? 5.531 3.666 -12.226 1.00 94.12 99 PHE A C 1
ATOM 718 O O . PHE A 1 99 ? 5.105 2.520 -12.226 1.00 94.12 99 PHE A O 1
ATOM 725 N N . ALA A 1 100 ? 4.831 4.674 -11.695 1.00 92.69 100 ALA A N 1
ATOM 726 C CA . ALA A 1 100 ? 3.515 4.469 -11.093 1.00 92.69 100 ALA A CA 1
ATOM 727 C C . ALA A 1 100 ? 2.493 3.939 -12.112 1.00 92.69 100 ALA A C 1
ATOM 729 O O . ALA A 1 100 ? 1.743 3.019 -11.806 1.00 92.69 100 ALA A O 1
ATOM 730 N N . GLY A 1 101 ? 2.488 4.467 -13.341 1.00 91.69 101 GLY A N 1
ATOM 731 C CA . GLY A 1 101 ? 1.665 3.923 -14.425 1.00 91.69 101 GLY A CA 1
ATOM 732 C C . GLY A 1 101 ? 2.046 2.483 -14.777 1.00 91.69 101 GLY A C 1
ATOM 733 O O . GLY A 1 101 ? 1.180 1.617 -14.850 1.00 91.69 101 GLY A O 1
ATOM 734 N N . TRP A 1 102 ? 3.348 2.218 -14.916 1.00 92.56 102 TRP A N 1
ATOM 735 C CA . TRP A 1 102 ? 3.879 0.881 -15.176 1.00 92.56 102 TRP A CA 1
ATOM 736 C C . TRP A 1 102 ? 3.448 -0.125 -14.102 1.00 92.56 102 TRP A C 1
ATOM 738 O O . TRP A 1 102 ? 2.956 -1.194 -14.452 1.00 92.56 102 TRP A O 1
ATOM 748 N N . TRP A 1 103 ? 3.556 0.245 -12.823 1.00 92.12 103 TRP A N 1
ATOM 749 C CA . TRP A 1 103 ? 3.156 -0.572 -11.677 1.00 92.12 103 TRP A CA 1
ATOM 750 C C . TRP A 1 103 ? 1.687 -0.996 -11.764 1.00 92.12 103 TRP A C 1
ATOM 752 O O . TRP A 1 103 ? 1.364 -2.170 -11.601 1.00 92.12 103 TRP A O 1
ATOM 762 N N . MET A 1 104 ? 0.797 -0.050 -12.079 1.00 88.31 104 MET A N 1
ATOM 763 C CA . MET A 1 104 ? -0.641 -0.317 -12.191 1.00 88.31 104 MET A CA 1
ATOM 764 C C . MET A 1 104 ? -0.999 -1.189 -13.403 1.00 88.31 104 MET A C 1
ATOM 766 O O . MET A 1 104 ? -1.975 -1.935 -13.349 1.00 88.31 104 MET A O 1
ATOM 770 N N . ASP A 1 105 ? -0.237 -1.091 -14.494 1.00 89.44 105 ASP A N 1
ATOM 771 C CA . ASP A 1 105 ? -0.513 -1.813 -15.740 1.00 89.44 105 ASP A CA 1
ATOM 772 C C . ASP A 1 105 ? 0.120 -3.221 -15.789 1.00 89.44 105 ASP A C 1
ATOM 774 O O . ASP A 1 105 ? -0.287 -4.029 -16.625 1.00 89.44 105 ASP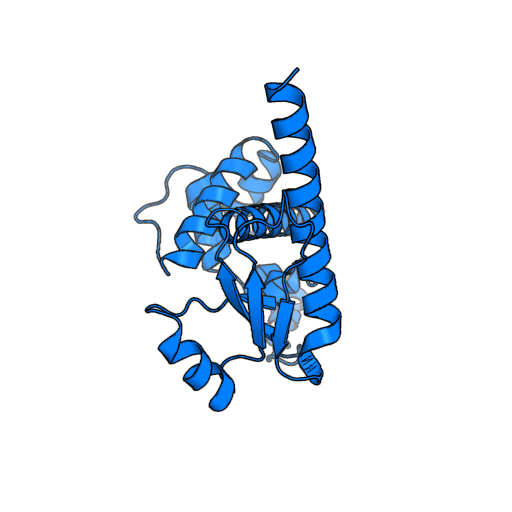 A O 1
ATOM 778 N N . HIS A 1 106 ? 1.071 -3.545 -14.900 1.00 89.56 106 HIS A N 1
ATOM 779 C CA . HIS A 1 106 ? 1.820 -4.815 -14.925 1.00 89.56 106 HIS A CA 1
ATOM 780 C C . HIS A 1 106 ? 1.767 -5.614 -13.603 1.00 89.56 106 HIS A C 1
ATOM 782 O O . HIS A 1 106 ? 2.811 -6.056 -13.112 1.00 89.56 106 HIS A O 1
ATOM 788 N N . PRO A 1 107 ? 0.576 -5.878 -13.030 1.00 85.56 107 PRO A N 1
ATOM 789 C CA . PRO A 1 107 ? 0.458 -6.622 -11.773 1.00 85.56 107 PRO A CA 1
ATOM 790 C C . PRO A 1 107 ? 1.015 -8.053 -11.859 1.00 85.56 107 PRO A C 1
ATOM 792 O O . PRO A 1 107 ? 1.567 -8.556 -10.882 1.00 85.56 107 PRO A O 1
ATOM 795 N N . ASP A 1 108 ? 0.919 -8.700 -13.024 1.00 84.75 108 ASP A N 1
ATOM 796 C CA . ASP A 1 108 ? 1.442 -10.057 -13.220 1.00 84.75 108 ASP A CA 1
ATOM 797 C C . ASP A 1 108 ? 2.977 -10.082 -13.236 1.00 84.75 108 ASP A C 1
ATOM 799 O O . ASP A 1 108 ? 3.581 -10.952 -12.620 1.00 84.75 108 ASP A O 1
ATOM 803 N N . ALA A 1 109 ? 3.625 -9.075 -13.834 1.00 86.12 109 ALA A N 1
ATOM 804 C CA . ALA A 1 109 ? 5.087 -8.977 -13.826 1.00 86.12 109 ALA A CA 1
ATOM 805 C C . ALA A 1 109 ? 5.643 -8.763 -12.409 1.00 86.12 109 ALA A C 1
ATOM 807 O O . ALA A 1 109 ? 6.704 -9.289 -12.073 1.00 86.12 109 ALA A O 1
ATOM 808 N N . ILE A 1 110 ? 4.922 -8.008 -11.573 1.00 88.12 110 ILE A N 1
ATOM 809 C CA . ILE A 1 110 ? 5.262 -7.827 -10.157 1.00 88.12 110 ILE A CA 1
ATOM 810 C C . ILE A 1 110 ? 5.127 -9.162 -9.419 1.00 88.12 110 ILE A C 1
ATOM 812 O O . ILE A 1 110 ? 6.052 -9.556 -8.713 1.00 88.12 110 ILE A O 1
ATOM 816 N N . ARG A 1 111 ? 4.014 -9.881 -9.629 1.00 85.44 111 ARG A N 1
ATOM 817 C CA . ARG A 1 111 ? 3.771 -11.194 -9.011 1.00 85.44 111 ARG A CA 1
ATOM 818 C C . ARG A 1 111 ? 4.848 -12.215 -9.361 1.00 85.44 111 ARG A C 1
ATOM 820 O O . ARG A 1 111 ? 5.298 -12.938 -8.478 1.00 85.44 111 ARG A O 1
ATOM 827 N N . ASP A 1 112 ? 5.256 -12.259 -10.622 1.00 85.62 112 ASP A N 1
ATOM 828 C CA . ASP A 1 112 ? 6.249 -13.219 -11.100 1.00 85.62 112 ASP A CA 1
ATOM 829 C C . ASP A 1 112 ? 7.655 -12.916 -10.570 1.00 85.62 112 ASP A C 1
ATOM 831 O O . ASP A 1 112 ? 8.425 -13.833 -10.282 1.00 85.62 112 ASP A O 1
ATOM 835 N N . ALA A 1 113 ? 8.004 -11.633 -10.445 1.00 86.38 113 ALA A N 1
ATOM 836 C CA . ALA A 1 113 ? 9.325 -11.214 -9.992 1.00 86.38 113 ALA A CA 1
ATOM 837 C C . ALA A 1 113 ? 9.478 -11.232 -8.465 1.00 86.38 113 ALA A C 1
ATOM 839 O O . ALA A 1 113 ? 10.565 -11.533 -7.978 1.00 86.38 113 ALA A O 1
ATOM 840 N N . ALA A 1 114 ? 8.416 -10.895 -7.730 1.00 87.44 114 ALA A N 1
ATOM 841 C CA . ALA A 1 114 ? 8.431 -10.717 -6.282 1.00 87.44 114 ALA A CA 1
ATOM 842 C C . ALA A 1 114 ? 7.127 -11.258 -5.653 1.00 87.44 114 ALA A C 1
ATOM 844 O O . ALA A 1 114 ? 6.255 -10.481 -5.254 1.00 87.44 114 ALA A O 1
ATOM 845 N N . PRO A 1 115 ? 6.950 -12.591 -5.564 1.00 84.56 115 PRO A N 1
ATOM 846 C CA . PRO A 1 115 ? 5.741 -13.215 -5.007 1.00 84.56 115 PRO A CA 1
ATOM 847 C C . PRO A 1 115 ? 5.509 -12.906 -3.516 1.00 84.56 115 PRO A C 1
ATOM 849 O O . PRO A 1 115 ? 4.437 -13.172 -2.977 1.00 84.56 115 PRO A O 1
ATOM 852 N N . GLU A 1 116 ? 6.510 -12.366 -2.824 1.00 83.62 116 GLU A N 1
ATOM 853 C CA . GLU A 1 116 ? 6.422 -11.880 -1.450 1.00 83.62 116 GLU A CA 1
ATOM 854 C C . GLU A 1 116 ? 5.715 -10.523 -1.311 1.00 83.62 116 GLU A C 1
ATOM 856 O O . GLU A 1 116 ? 5.263 -10.201 -0.209 1.00 83.62 116 GLU A O 1
ATOM 861 N N . VAL A 1 117 ? 5.592 -9.752 -2.401 1.00 86.50 117 VAL A N 1
ATOM 862 C CA . VAL A 1 117 ? 4.906 -8.451 -2.431 1.00 86.50 117 VAL A CA 1
ATOM 863 C C . VAL A 1 117 ? 3.463 -8.621 -1.978 1.00 86.50 117 VAL A C 1
ATOM 865 O O . VAL A 1 117 ? 2.732 -9.476 -2.487 1.00 86.50 117 VAL A O 1
ATOM 868 N N . SER A 1 118 ? 3.030 -7.795 -1.027 1.00 84.69 118 SER A N 1
ATOM 869 C CA . SER A 1 118 ? 1.745 -7.975 -0.356 1.00 84.69 118 SER A CA 1
ATOM 870 C C . SER A 1 118 ? 0.564 -7.873 -1.321 1.00 84.69 118 SER A C 1
ATOM 872 O O . SER A 1 118 ? -0.354 -8.683 -1.228 1.00 84.69 118 SER A O 1
ATOM 874 N N . PHE A 1 119 ? 0.643 -6.995 -2.328 1.00 76.06 119 PHE A N 1
ATOM 875 C CA . PHE A 1 119 ? -0.365 -6.844 -3.385 1.00 76.06 119 PHE A CA 1
ATOM 876 C C . PHE A 1 119 ? -0.659 -8.139 -4.174 1.00 76.06 119 PHE A C 1
ATOM 878 O O . PHE A 1 119 ? -1.709 -8.277 -4.802 1.00 76.06 119 PHE A O 1
ATOM 885 N N . THR A 1 120 ? 0.245 -9.122 -4.139 1.00 75.69 120 THR A N 1
ATOM 886 C CA . THR A 1 120 ? 0.045 -10.429 -4.786 1.00 75.69 120 THR A CA 1
ATOM 887 C C . THR A 1 120 ? -0.784 -11.399 -3.938 1.00 75.69 120 THR A C 1
ATOM 889 O O . THR A 1 120 ? -1.371 -12.333 -4.484 1.00 75.69 120 THR A O 1
ATOM 892 N N . ARG A 1 121 ? -0.846 -11.163 -2.621 1.00 84.06 121 ARG A N 1
ATOM 893 C CA . ARG A 1 121 ? -1.488 -12.010 -1.602 1.00 84.06 121 ARG A CA 1
ATOM 894 C C . ARG A 1 121 ? -2.749 -11.375 -1.023 1.00 84.06 121 ARG A C 1
ATOM 896 O O . ARG A 1 121 ? -3.693 -12.088 -0.694 1.00 84.06 121 ARG A O 1
ATOM 903 N N . PHE A 1 122 ? -2.764 -10.050 -0.912 1.00 88.69 122 PHE A N 1
ATOM 904 C CA . PHE A 1 122 ? -3.806 -9.253 -0.280 1.00 88.69 122 PHE A CA 1
ATOM 905 C C . PHE A 1 122 ? -4.210 -8.109 -1.210 1.00 88.69 122 PHE A C 1
ATOM 907 O O . PHE A 1 122 ? -3.389 -7.276 -1.587 1.00 88.69 122 PHE A O 1
ATOM 914 N N . VAL A 1 123 ? -5.490 -8.050 -1.571 1.00 86.94 123 VAL A N 1
ATOM 915 C CA . VAL A 1 123 ? -6.038 -7.006 -2.443 1.00 86.94 123 VAL A CA 1
ATOM 916 C C . VAL A 1 123 ? -7.051 -6.187 -1.664 1.00 86.94 123 VAL A C 1
ATOM 918 O O . VAL A 1 123 ? -8.121 -6.680 -1.302 1.00 86.94 123 VAL A O 1
ATOM 921 N N . GLU A 1 124 ? -6.726 -4.915 -1.441 1.00 87.00 124 GLU A N 1
ATOM 922 C CA . GLU A 1 124 ? -7.681 -3.971 -0.876 1.00 87.00 124 GLU A CA 1
ATOM 923 C C . GLU A 1 124 ? -8.745 -3.611 -1.921 1.00 87.00 124 GLU A C 1
ATOM 925 O O . GLU A 1 124 ? -8.455 -3.194 -3.043 1.00 87.00 124 GLU A O 1
ATOM 930 N N . VAL A 1 125 ? -10.006 -3.769 -1.542 1.00 84.50 125 VAL A N 1
ATOM 931 C CA . VAL A 1 125 ? -11.178 -3.422 -2.332 1.00 84.50 125 VAL A CA 1
ATOM 932 C C . VAL A 1 125 ? -11.793 -2.164 -1.742 1.00 84.50 125 VAL A C 1
ATOM 934 O O . VAL A 1 125 ? -12.253 -2.141 -0.601 1.00 84.50 125 VAL A O 1
ATOM 937 N N . PHE A 1 126 ? -11.868 -1.131 -2.572 1.00 74.69 126 PHE A N 1
ATOM 938 C CA . PHE A 1 126 ? -12.431 0.162 -2.215 1.00 74.69 126 PHE A CA 1
ATOM 939 C C . PHE A 1 126 ? -13.937 0.186 -2.486 1.00 74.69 126 PHE A C 1
ATOM 941 O O . PHE A 1 126 ? -14.359 0.261 -3.647 1.00 74.69 126 PHE A O 1
ATOM 948 N N . PRO A 1 127 ? -14.805 0.146 -1.460 1.00 60.38 127 PRO A N 1
ATOM 949 C CA . PRO A 1 127 ? -16.218 0.382 -1.688 1.00 60.38 127 PRO A CA 1
ATOM 950 C C . PRO A 1 127 ? -16.411 1.853 -2.085 1.00 60.38 127 PRO A C 1
ATOM 952 O O . PRO A 1 127 ? -16.220 2.759 -1.282 1.00 60.38 127 PRO A O 1
ATOM 955 N N . ALA A 1 128 ? -16.851 2.107 -3.319 1.00 50.84 128 ALA A N 1
ATOM 956 C CA . ALA A 1 128 ? -17.030 3.459 -3.865 1.00 50.84 128 ALA A CA 1
ATOM 957 C C . ALA A 1 128 ? -18.005 4.378 -3.078 1.00 50.84 128 ALA A C 1
ATOM 959 O O . ALA A 1 128 ? -18.155 5.543 -3.443 1.00 50.84 128 ALA A O 1
ATOM 960 N N . ARG A 1 129 ? -18.732 3.863 -2.066 1.00 47.88 129 ARG A N 1
ATOM 961 C CA . ARG A 1 129 ? -19.796 4.522 -1.266 1.00 47.88 129 ARG A CA 1
ATOM 962 C C . ARG A 1 129 ? -19.962 3.811 0.105 1.00 47.88 129 ARG A C 1
ATOM 964 O O . ARG A 1 129 ? -19.511 2.673 0.216 1.00 47.88 129 ARG A O 1
ATOM 971 N N . PRO A 1 130 ? -20.586 4.429 1.140 1.00 55.12 130 PRO A N 1
ATOM 972 C CA . PRO A 1 130 ? -20.312 4.131 2.553 1.00 55.12 130 PRO A CA 1
ATOM 973 C C . PRO A 1 130 ? -20.711 2.712 2.988 1.00 55.12 130 PRO A C 1
ATOM 975 O O . PRO A 1 130 ? -21.522 2.061 2.330 1.00 55.12 130 PRO A O 1
ATOM 978 N N . LEU A 1 131 ? -20.159 2.300 4.141 1.00 56.00 131 LEU A N 1
ATOM 979 C CA . LEU A 1 131 ? -20.337 1.082 4.965 1.00 56.00 131 LEU A CA 1
ATOM 980 C C . LEU A 1 131 ? -21.509 0.127 4.646 1.00 56.00 131 LEU A C 1
ATOM 982 O O . LEU A 1 131 ? -21.341 -1.087 4.723 1.00 56.00 131 LEU A O 1
ATOM 986 N N . GLY A 1 132 ? -22.683 0.634 4.264 1.00 57.84 132 GLY A N 1
ATOM 987 C CA . GLY A 1 132 ? -23.873 -0.156 3.935 1.00 57.84 132 GLY A CA 1
ATOM 988 C C . GLY A 1 132 ? -23.715 -1.151 2.775 1.00 57.84 132 GLY A C 1
ATOM 989 O O . GLY A 1 132 ? -24.498 -2.093 2.697 1.00 57.84 132 GLY A O 1
ATOM 990 N N . ARG A 1 133 ? -22.711 -1.001 1.893 1.00 65.31 133 ARG A N 1
ATOM 991 C CA . ARG A 1 133 ? -22.405 -2.005 0.849 1.00 65.31 133 ARG A CA 1
ATOM 992 C C . ARG A 1 133 ? -21.369 -3.058 1.248 1.00 65.31 133 ARG A C 1
ATOM 994 O O . ARG A 1 133 ? -21.335 -4.095 0.594 1.00 65.31 133 ARG A O 1
ATOM 1001 N N . LEU A 1 134 ? -20.584 -2.852 2.310 1.00 72.81 134 LEU A N 1
ATOM 1002 C CA . LEU A 1 134 ? -19.596 -3.848 2.756 1.00 72.81 134 LEU A CA 1
ATOM 1003 C C . LEU A 1 134 ? -20.270 -5.151 3.183 1.00 72.81 134 LEU A C 1
ATOM 1005 O O . LEU A 1 134 ? -19.807 -6.223 2.818 1.00 72.81 134 LEU A O 1
ATOM 1009 N N . GLY A 1 135 ? -21.418 -5.057 3.862 1.00 72.25 135 GLY A N 1
ATOM 1010 C CA . GLY A 1 135 ? -22.216 -6.233 4.211 1.00 72.25 135 GLY A CA 1
ATOM 1011 C C . GLY A 1 135 ? -22.684 -7.021 2.983 1.00 72.25 135 GLY A C 1
ATOM 1012 O O . GLY A 1 135 ? -22.682 -8.247 3.019 1.00 72.25 135 GLY A O 1
ATOM 1013 N N . GLY A 1 136 ? -23.024 -6.336 1.885 1.00 75.19 136 GLY A N 1
ATOM 1014 C CA . GLY A 1 136 ? -23.386 -6.970 0.614 1.00 75.19 136 GLY A CA 1
ATOM 1015 C C . GLY A 1 136 ? -22.205 -7.697 -0.027 1.00 75.19 136 GLY A C 1
ATOM 1016 O O . GLY A 1 136 ? -22.311 -8.891 -0.281 1.00 75.19 136 GLY A O 1
ATOM 1017 N N . LEU A 1 137 ? -21.071 -7.004 -0.176 1.00 78.38 137 LEU A N 1
ATOM 1018 C CA . LEU A 1 137 ? -19.835 -7.554 -0.752 1.00 78.38 137 LEU A CA 1
ATOM 1019 C C . LEU A 1 137 ? -19.252 -8.717 0.070 1.00 78.38 137 LEU A C 1
ATOM 1021 O O . LEU A 1 137 ? -18.659 -9.646 -0.466 1.00 78.38 137 LEU A O 1
ATOM 1025 N N . PHE A 1 138 ? -19.410 -8.682 1.391 1.00 81.94 138 PHE A N 1
ATOM 1026 C CA . PHE A 1 138 ? -19.005 -9.787 2.257 1.00 81.94 138 PHE A CA 1
ATOM 1027 C C . PHE A 1 138 ? -19.953 -10.991 2.130 1.00 81.94 138 PHE A C 1
ATOM 1029 O O . PHE A 1 138 ? -19.517 -12.147 2.079 1.00 81.94 138 PHE A O 1
ATOM 1036 N N . SER A 1 139 ? -21.261 -10.724 2.047 1.00 81.38 139 SER A N 1
ATOM 1037 C CA . SER A 1 139 ? -22.289 -11.766 1.935 1.00 81.38 139 SER A CA 1
ATOM 1038 C C . SER A 1 139 ? -22.247 -12.486 0.587 1.00 81.38 139 SER A C 1
ATOM 1040 O O . SER A 1 139 ? -22.447 -13.697 0.547 1.00 81.38 139 SER A O 1
ATOM 1042 N N . ASP A 1 140 ? -21.976 -11.767 -0.506 1.00 83.75 140 ASP A N 1
ATOM 1043 C CA . ASP A 1 140 ? -21.903 -12.340 -1.856 1.00 83.75 140 ASP A CA 1
ATOM 1044 C C . ASP A 1 140 ? -20.551 -13.008 -2.181 1.00 83.75 140 ASP A C 1
ATOM 1046 O O . ASP A 1 140 ? -20.435 -13.677 -3.205 1.00 83.75 140 ASP A O 1
ATOM 1050 N N . GLY A 1 141 ? -19.564 -12.902 -1.282 1.00 81.44 141 GLY A N 1
ATOM 1051 C CA . GLY A 1 141 ? -18.242 -13.517 -1.431 1.00 81.44 141 GLY A CA 1
ATOM 1052 C C . GLY A 1 141 ? -17.235 -12.687 -2.227 1.00 81.44 141 GLY A C 1
ATOM 1053 O O . GLY A 1 141 ? -16.138 -13.168 -2.478 1.00 81.44 141 GLY A O 1
ATOM 1054 N N . SER A 1 142 ? -17.563 -11.444 -2.589 1.00 84.38 142 SER A N 1
ATOM 1055 C CA . SER A 1 142 ? -16.620 -10.517 -3.236 1.00 84.38 142 SER A CA 1
ATOM 1056 C C . SER A 1 142 ? -15.535 -9.982 -2.288 1.00 84.38 142 SER A C 1
ATOM 1058 O O . SER A 1 142 ? -14.546 -9.401 -2.752 1.00 84.38 142 SER A O 1
ATOM 1060 N N . LEU A 1 143 ? -15.745 -10.138 -0.975 1.00 86.81 143 LEU A N 1
ATOM 1061 C CA . LEU A 1 143 ? -14.800 -9.851 0.103 1.00 86.81 143 LEU A CA 1
ATOM 1062 C C . LEU A 1 143 ? -14.644 -11.060 1.023 1.00 86.81 143 LEU A C 1
ATOM 1064 O O . LEU A 1 143 ? -15.630 -11.637 1.492 1.00 86.81 143 LEU A O 1
ATOM 1068 N N . ASP A 1 144 ? -13.399 -11.343 1.378 1.00 89.62 144 ASP A N 1
ATOM 1069 C CA . ASP A 1 144 ? -13.030 -12.334 2.383 1.00 89.62 144 ASP A CA 1
ATOM 1070 C C . ASP A 1 144 ? -13.133 -11.781 3.808 1.00 89.62 144 ASP A C 1
ATOM 1072 O O . ASP A 1 144 ? -13.354 -12.532 4.762 1.00 89.62 144 ASP A O 1
ATOM 1076 N N . GLY A 1 145 ? -13.028 -10.461 3.961 1.00 90.25 145 GLY A N 1
ATOM 1077 C CA . GLY A 1 145 ? -13.227 -9.766 5.227 1.00 90.25 145 GLY A CA 1
ATOM 1078 C C . GLY A 1 145 ? -12.942 -8.273 5.145 1.00 90.25 145 GLY A C 1
ATOM 1079 O O . GLY A 1 145 ? -12.733 -7.710 4.071 1.00 90.25 145 GLY A O 1
ATOM 1080 N N . TYR A 1 146 ? -12.962 -7.610 6.292 1.00 90.94 146 TYR A N 1
ATOM 1081 C CA . TYR A 1 146 ? -12.631 -6.198 6.410 1.00 90.94 146 TYR A CA 1
ATOM 1082 C C . TYR A 1 146 ? -12.033 -5.868 7.778 1.00 90.94 146 TYR A C 1
ATOM 1084 O O . TYR A 1 146 ? -12.384 -6.478 8.787 1.00 90.94 146 TYR A O 1
ATOM 1092 N N . PHE A 1 147 ? -11.155 -4.870 7.816 1.00 91.88 147 PHE A N 1
ATOM 1093 C CA . PHE A 1 147 ? -10.614 -4.304 9.047 1.00 91.88 147 PHE A CA 1
ATOM 1094 C C . PHE A 1 147 ? -11.479 -3.152 9.548 1.00 91.88 147 PHE A C 1
ATOM 1096 O O . PHE A 1 147 ? -12.010 -2.368 8.760 1.00 91.88 147 PHE A O 1
ATOM 1103 N N . VAL A 1 148 ? -11.590 -3.027 10.867 1.00 91.31 148 VAL A N 1
ATOM 1104 C CA . VAL A 1 148 ? -12.142 -1.851 11.545 1.00 91.31 148 VAL A CA 1
ATOM 1105 C C . VAL A 1 148 ? -11.040 -1.229 12.386 1.00 91.31 148 VAL A C 1
ATOM 1107 O O . VAL A 1 148 ? -10.602 -1.831 13.366 1.00 91.31 148 VAL A O 1
ATOM 1110 N N . ILE A 1 149 ? -10.610 -0.031 12.003 1.00 90.62 149 ILE A N 1
ATOM 1111 C CA . ILE A 1 149 ? -9.662 0.780 12.766 1.00 90.62 149 ILE A CA 1
ATOM 1112 C C . ILE A 1 149 ? -10.468 1.669 13.730 1.00 90.62 149 ILE A C 1
ATOM 1114 O O . ILE A 1 149 ? -11.431 2.302 13.280 1.00 90.62 149 ILE A O 1
ATOM 1118 N N . PRO A 1 150 ? -10.138 1.702 15.034 1.00 89.12 150 PRO A N 1
ATOM 1119 C CA . PRO A 1 150 ? -10.839 2.536 16.008 1.00 89.12 150 PRO A CA 1
ATOM 1120 C C . PRO A 1 150 ? -10.520 4.030 15.828 1.00 89.12 150 PRO A C 1
ATOM 1122 O O . PRO A 1 150 ? -9.589 4.401 15.119 1.00 89.12 150 PRO A O 1
ATOM 1125 N N . ASP A 1 151 ? -11.312 4.889 16.476 1.00 88.38 151 ASP A N 1
ATOM 1126 C CA . ASP A 1 151 ? -11.230 6.352 16.329 1.00 88.38 151 ASP A CA 1
ATOM 1127 C C . ASP A 1 151 ? -9.882 6.919 16.811 1.00 88.38 151 ASP A C 1
ATOM 1129 O O . ASP A 1 151 ? -9.383 7.893 16.258 1.00 88.38 151 ASP A O 1
ATOM 1133 N N . ASP A 1 152 ? -9.277 6.302 17.830 1.00 85.31 152 ASP A N 1
ATOM 1134 C CA . ASP A 1 152 ? -8.007 6.750 18.403 1.00 85.31 152 ASP A CA 1
ATOM 1135 C C . ASP A 1 152 ? -7.147 5.560 18.853 1.00 85.31 152 ASP A C 1
ATOM 1137 O O . ASP A 1 152 ? -7.066 5.219 20.036 1.00 85.31 152 ASP A O 1
ATOM 1141 N N . SER A 1 153 ? -6.493 4.897 17.896 1.00 84.44 153 SER A N 1
ATOM 1142 C CA . SER A 1 153 ? -5.541 3.811 18.182 1.00 84.44 153 SER A CA 1
ATOM 1143 C C . SER A 1 153 ? -4.328 4.269 19.004 1.00 84.44 153 SER A C 1
ATOM 1145 O O . SER A 1 153 ? -3.700 3.451 19.681 1.00 84.44 153 SER A O 1
ATOM 1147 N N . VAL A 1 154 ? -3.986 5.561 18.972 1.00 82.75 154 VAL A N 1
ATOM 1148 C CA . VAL A 1 154 ? -2.801 6.104 19.647 1.00 82.75 154 VAL A CA 1
ATOM 1149 C C . VAL A 1 154 ? -3.033 6.164 21.150 1.00 82.75 154 VAL A C 1
ATOM 1151 O O . VAL A 1 154 ? -2.249 5.570 21.902 1.00 82.75 154 VAL A O 1
ATOM 1154 N N . ALA A 1 155 ? -4.131 6.785 21.584 1.00 82.00 155 ALA A N 1
ATOM 1155 C CA . ALA A 1 155 ? -4.464 6.928 22.996 1.00 82.00 155 ALA A CA 1
ATOM 1156 C C . ALA A 1 155 ? -4.998 5.629 23.613 1.00 82.00 155 ALA A C 1
ATOM 1158 O O . ALA A 1 155 ? -4.647 5.291 24.743 1.00 82.00 155 ALA A O 1
ATOM 1159 N N . THR A 1 156 ? -5.833 4.880 22.884 1.00 81.00 156 THR A N 1
ATOM 1160 C CA . THR A 1 156 ? -6.477 3.666 23.424 1.00 81.00 156 THR A CA 1
ATOM 1161 C C . THR A 1 156 ? -5.559 2.445 23.404 1.00 81.00 156 THR A C 1
ATOM 1163 O O . THR A 1 156 ? -5.715 1.541 24.222 1.00 81.00 156 THR A O 1
ATOM 1166 N N . GLY A 1 157 ? -4.601 2.401 22.471 1.00 78.44 157 GLY A N 1
ATOM 1167 C CA . GLY A 1 157 ? -3.827 1.194 22.186 1.00 78.44 157 GLY A CA 1
ATOM 1168 C C . GLY A 1 157 ? -4.651 0.051 21.601 1.00 78.44 157 GLY A C 1
ATOM 1169 O O . GLY A 1 157 ? -4.154 -1.071 21.540 1.00 78.44 157 GLY A O 1
ATOM 1170 N N . GLU A 1 158 ? -5.887 0.314 21.173 1.00 84.25 158 GLU A N 1
ATOM 1171 C CA . GLU A 1 158 ? -6.707 -0.668 20.480 1.00 84.25 158 GLU A CA 1
ATOM 1172 C C . GLU A 1 158 ? -6.168 -0.905 19.062 1.00 84.25 158 GLU A C 1
ATOM 1174 O O . GLU A 1 158 ? -6.048 0.019 18.246 1.00 84.25 158 GLU A O 1
ATOM 1179 N N . ALA A 1 159 ? -5.853 -2.169 18.775 1.00 81.56 159 ALA A N 1
ATOM 1180 C CA . ALA A 1 159 ? -5.448 -2.621 17.452 1.00 81.56 159 ALA A CA 1
ATOM 1181 C C . ALA A 1 159 ? -6.658 -2.708 16.500 1.00 81.56 159 ALA A C 1
ATOM 1183 O O . ALA A 1 159 ? -7.791 -2.920 16.952 1.00 81.56 159 ALA A O 1
ATOM 1184 N N . PRO A 1 160 ? -6.445 -2.591 15.176 1.00 87.94 160 PRO A N 1
ATOM 1185 C CA . PRO A 1 160 ? -7.494 -2.850 14.200 1.00 87.94 160 PRO A CA 1
ATOM 1186 C C . PRO A 1 160 ? -8.058 -4.261 14.347 1.00 87.94 160 PRO A C 1
ATOM 1188 O O . PRO A 1 160 ? -7.320 -5.230 14.506 1.00 87.94 160 PRO A O 1
ATOM 1191 N N . ARG A 1 161 ? -9.380 -4.387 14.241 1.00 89.81 161 ARG A N 1
ATOM 1192 C CA . ARG A 1 161 ? -10.059 -5.683 14.320 1.00 89.81 161 ARG A CA 1
ATOM 1193 C C . ARG A 1 161 ? -10.390 -6.198 12.930 1.00 89.81 161 ARG A C 1
ATOM 1195 O O . ARG A 1 161 ? -11.078 -5.504 12.178 1.00 89.81 161 ARG A O 1
ATOM 1202 N N . PHE A 1 162 ? -10.003 -7.433 12.626 1.00 90.00 162 PHE A N 1
ATOM 1203 C CA . PHE A 1 162 ? -10.462 -8.112 11.420 1.00 90.00 162 PHE A CA 1
ATOM 1204 C C . PHE A 1 162 ? -11.855 -8.732 11.622 1.00 90.00 162 PHE A C 1
ATOM 1206 O O . PHE A 1 162 ? -12.160 -9.347 12.647 1.00 90.00 162 PHE A O 1
ATOM 1213 N N . VAL A 1 163 ? -12.731 -8.556 10.637 1.00 88.44 163 VAL A N 1
ATOM 1214 C CA . VAL A 1 163 ? -14.037 -9.212 10.543 1.00 88.44 163 VAL A CA 1
ATOM 1215 C C . VAL A 1 163 ? -14.095 -9.917 9.198 1.00 88.44 163 VAL A C 1
ATOM 1217 O O . VAL A 1 163 ? -14.262 -9.279 8.162 1.00 88.44 163 VAL A O 1
ATOM 1220 N N . GLY A 1 164 ? -13.948 -11.238 9.197 1.00 85.38 164 GLY A N 1
ATOM 1221 C CA . GLY A 1 164 ? -13.865 -11.996 7.956 1.00 85.38 164 GLY A CA 1
ATOM 1222 C C . GLY A 1 164 ? -14.127 -13.482 8.122 1.00 85.38 164 GLY A C 1
ATOM 1223 O O . GLY A 1 164 ? -14.516 -13.957 9.190 1.00 85.38 164 GLY A O 1
ATOM 1224 N N . ARG A 1 165 ? -13.938 -14.216 7.028 1.00 81.75 165 ARG A N 1
ATOM 1225 C CA . ARG A 1 165 ? -14.046 -15.677 6.988 1.00 81.75 165 ARG A CA 1
ATOM 1226 C C . ARG A 1 165 ? -12.790 -16.297 7.606 1.00 81.75 165 ARG A C 1
ATOM 1228 O O . ARG A 1 165 ? -11.684 -15.819 7.377 1.00 81.75 165 ARG A O 1
ATOM 1235 N N . GLU A 1 166 ? -12.957 -17.388 8.353 1.00 71.44 166 GLU A N 1
ATOM 1236 C CA . GLU A 1 166 ? -11.869 -18.046 9.102 1.00 71.44 166 GLU A CA 1
ATOM 1237 C C . GLU A 1 166 ? -10.687 -18.458 8.204 1.00 71.44 166 GLU A C 1
ATOM 1239 O O . GLU A 1 166 ? -9.535 -18.334 8.604 1.00 71.44 166 GLU A O 1
ATOM 1244 N N . ALA A 1 167 ? -10.964 -18.840 6.951 1.00 66.19 167 ALA A N 1
ATOM 1245 C CA . ALA A 1 167 ? -9.948 -19.200 5.961 1.00 66.19 167 ALA A CA 1
ATOM 1246 C C . ALA A 1 167 ? -8.994 -18.048 5.579 1.00 66.19 167 ALA A C 1
ATOM 1248 O O . ALA A 1 167 ? -7.890 -18.314 5.116 1.00 66.19 167 ALA A O 1
ATOM 1249 N N . ALA A 1 168 ? -9.405 -16.791 5.775 1.00 67.69 168 ALA A N 1
ATOM 1250 C CA . ALA A 1 168 ? -8.627 -15.606 5.419 1.00 67.69 168 ALA A CA 1
ATOM 1251 C C . ALA A 1 168 ? -7.973 -14.920 6.628 1.00 67.69 168 ALA A C 1
ATOM 1253 O O . ALA A 1 168 ? -7.010 -14.182 6.457 1.00 67.69 168 ALA A O 1
ATOM 1254 N N . ALA A 1 169 ? -8.487 -15.149 7.841 1.00 72.31 169 ALA A N 1
ATOM 1255 C CA . ALA A 1 169 ? -8.218 -14.301 9.000 1.00 72.31 169 ALA A CA 1
ATOM 1256 C C . ALA A 1 169 ? -6.776 -14.367 9.531 1.00 72.31 169 ALA A C 1
ATOM 1258 O O . ALA A 1 169 ? -6.238 -13.336 9.901 1.00 72.31 169 ALA A O 1
ATOM 1259 N N . GLY A 1 170 ? -6.113 -15.529 9.528 1.00 81.31 170 GLY A N 1
ATOM 1260 C CA . GLY A 1 170 ? -4.835 -15.682 10.242 1.00 81.31 170 GLY A CA 1
ATOM 1261 C C . GLY A 1 170 ? -3.672 -14.846 9.690 1.00 81.31 170 GLY A C 1
ATOM 1262 O O . GLY A 1 170 ? -3.020 -14.114 10.430 1.00 81.31 170 GLY A O 1
ATOM 1263 N N . ASP A 1 171 ? -3.399 -14.960 8.392 1.00 85.88 171 ASP A N 1
ATOM 1264 C CA . ASP A 1 171 ? -2.233 -14.324 7.764 1.00 85.88 171 ASP A CA 1
ATOM 1265 C C . ASP A 1 171 ? -2.461 -12.822 7.532 1.00 85.88 171 ASP A C 1
ATOM 1267 O O . ASP A 1 171 ? -1.599 -11.999 7.839 1.00 85.88 171 ASP A O 1
ATOM 1271 N N . ILE A 1 172 ? -3.663 -12.443 7.079 1.00 89.19 172 ILE A N 1
ATOM 1272 C CA . ILE A 1 172 ? -3.988 -11.039 6.814 1.00 89.19 172 ILE A CA 1
ATOM 1273 C C . ILE A 1 172 ? -4.072 -10.207 8.099 1.00 89.19 172 ILE A C 1
ATOM 1275 O O . ILE A 1 172 ? -3.624 -9.062 8.108 1.00 89.19 172 ILE A O 1
ATOM 1279 N N . GLU A 1 173 ? -4.616 -10.765 9.189 1.00 90.62 173 GLU A N 1
ATOM 1280 C CA . GLU A 1 173 ? -4.732 -10.068 10.473 1.00 90.62 173 GLU A CA 1
ATOM 1281 C C . GLU A 1 173 ? -3.357 -9.833 11.094 1.00 90.62 173 GLU A C 1
ATOM 1283 O O . GLU A 1 173 ? -3.066 -8.715 11.514 1.00 90.62 173 GLU A O 1
ATOM 1288 N N . ALA A 1 174 ? -2.481 -10.843 11.071 1.00 90.12 174 ALA A N 1
ATOM 1289 C CA . ALA A 1 174 ? -1.106 -10.700 11.540 1.00 90.12 174 ALA A CA 1
ATOM 1290 C C . ALA A 1 174 ? -0.325 -9.666 10.713 1.00 90.12 174 ALA A C 1
ATOM 1292 O O . ALA A 1 174 ? 0.367 -8.815 11.274 1.00 90.12 174 ALA A O 1
ATOM 1293 N N . TRP A 1 175 ? -0.458 -9.713 9.385 1.00 91.94 175 TRP A N 1
ATOM 1294 C CA . TRP A 1 175 ? 0.214 -8.786 8.479 1.00 91.94 175 TRP A CA 1
ATOM 1295 C C . TRP A 1 175 ? -0.247 -7.335 8.673 1.00 91.94 175 TRP A C 1
ATOM 1297 O O . TRP A 1 175 ? 0.576 -6.456 8.933 1.00 91.94 175 TRP A O 1
ATOM 1307 N N . TYR A 1 176 ? -1.554 -7.072 8.594 1.00 92.25 176 TYR A N 1
ATOM 1308 C CA . TYR A 1 176 ? -2.088 -5.712 8.711 1.00 92.25 176 TYR A CA 1
ATOM 1309 C C . TYR A 1 176 ? -1.948 -5.164 10.140 1.00 92.25 176 TYR A C 1
ATOM 1311 O O . TYR A 1 176 ? -1.679 -3.975 10.338 1.00 92.25 176 TYR A O 1
ATOM 1319 N N . GLY A 1 177 ? -2.070 -6.038 11.146 1.00 92.19 177 GLY A N 1
ATOM 1320 C CA . GLY A 1 177 ? -1.799 -5.717 12.546 1.00 92.19 177 GLY A CA 1
ATOM 1321 C C . GLY A 1 177 ? -0.373 -5.205 12.744 1.00 92.19 177 GLY A C 1
ATOM 1322 O O . GLY A 1 177 ? -0.190 -4.106 13.257 1.00 92.19 177 GLY A O 1
ATOM 1323 N N . ALA A 1 178 ? 0.636 -5.920 12.238 1.00 92.19 178 ALA A N 1
ATOM 1324 C CA . ALA A 1 178 ? 2.034 -5.502 12.363 1.00 92.19 178 ALA A CA 1
ATOM 1325 C C . ALA A 1 178 ? 2.315 -4.132 11.711 1.00 92.19 178 ALA A C 1
ATOM 1327 O O . ALA A 1 178 ? 3.015 -3.300 12.295 1.00 92.19 178 ALA A O 1
ATOM 1328 N N . VAL A 1 179 ? 1.747 -3.872 10.525 1.00 93.88 179 VAL A N 1
ATOM 1329 C CA . VAL A 1 179 ? 1.874 -2.572 9.837 1.00 93.88 179 VAL A CA 1
ATOM 1330 C C . VAL A 1 179 ? 1.288 -1.447 10.693 1.00 93.88 179 VAL A C 1
ATOM 1332 O O . VAL A 1 179 ? 1.930 -0.421 10.928 1.00 93.88 179 VAL A O 1
ATOM 1335 N N . THR A 1 180 ? 0.065 -1.633 11.183 1.00 93.88 180 THR A N 1
ATOM 1336 C CA . THR A 1 180 ? -0.655 -0.594 11.929 1.00 93.88 180 THR A CA 1
ATOM 1337 C C . THR A 1 180 ? -0.072 -0.354 13.320 1.00 93.88 180 THR A C 1
ATOM 1339 O O . THR A 1 180 ? 0.056 0.800 13.730 1.00 93.88 180 THR A O 1
ATOM 1342 N N . GLU A 1 181 ? 0.382 -1.399 14.014 1.00 93.19 181 GLU A N 1
ATOM 1343 C CA . GLU A 1 181 ? 1.107 -1.282 15.284 1.00 93.19 181 GLU A CA 1
ATOM 1344 C C . GLU A 1 181 ? 2.394 -0.465 15.137 1.00 93.19 181 GLU A C 1
ATOM 1346 O O . GLU A 1 181 ? 2.659 0.431 15.945 1.00 93.19 181 GLU A O 1
ATOM 1351 N N . ALA A 1 182 ? 3.179 -0.725 14.086 1.00 93.38 182 ALA A N 1
ATOM 1352 C CA . ALA A 1 182 ? 4.411 0.012 13.825 1.00 93.38 182 ALA A CA 1
ATOM 1353 C C . ALA A 1 182 ? 4.148 1.507 13.572 1.00 93.38 182 ALA A C 1
ATOM 1355 O O . ALA A 1 182 ? 4.914 2.357 14.035 1.00 93.38 182 ALA A O 1
ATOM 1356 N N . LEU A 1 183 ? 3.059 1.837 12.872 1.00 93.94 183 LEU A N 1
ATOM 1357 C CA . LEU A 1 183 ? 2.652 3.219 12.60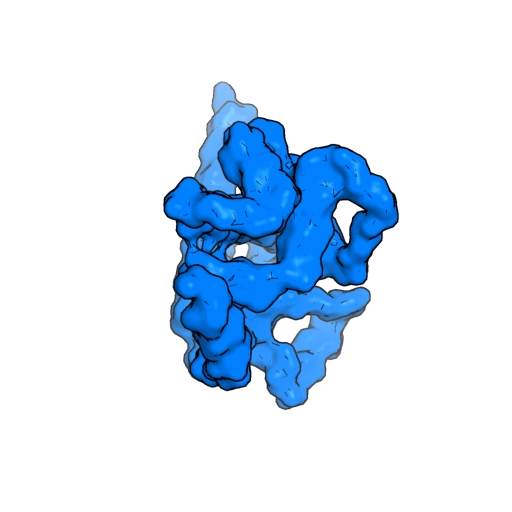4 1.00 93.94 183 LEU A CA 1
ATOM 1358 C C . LEU A 1 183 ? 2.164 3.936 13.861 1.00 93.94 183 LEU A C 1
ATOM 1360 O O . LEU A 1 183 ? 2.604 5.053 14.130 1.00 93.94 183 LEU A O 1
ATOM 1364 N N . VAL A 1 184 ? 1.322 3.288 14.667 1.00 92.69 184 VAL A N 1
ATOM 1365 C CA . VAL A 1 184 ? 0.862 3.834 15.953 1.00 92.69 184 VAL A CA 1
ATOM 1366 C C . VAL A 1 184 ? 2.044 4.070 16.895 1.00 92.69 184 VAL A C 1
ATOM 1368 O O . VAL A 1 184 ? 2.127 5.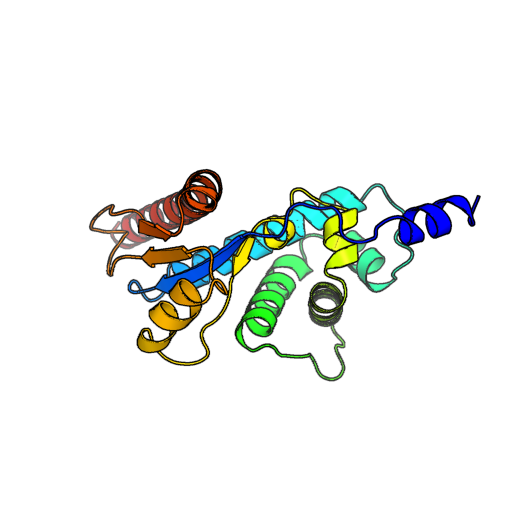121 17.529 1.00 92.69 184 VAL A O 1
ATOM 1371 N N . ALA A 1 185 ? 2.997 3.137 16.963 1.00 91.19 185 ALA A N 1
ATOM 1372 C CA . ALA A 1 185 ? 4.210 3.311 17.757 1.00 91.19 185 ALA A CA 1
ATOM 1373 C C . ALA A 1 185 ? 5.049 4.510 17.279 1.00 91.19 185 ALA A C 1
ATOM 1375 O O . ALA A 1 185 ? 5.511 5.296 18.106 1.00 91.19 185 ALA A O 1
ATOM 1376 N N . ARG A 1 186 ? 5.207 4.687 15.957 1.00 92.38 186 ARG A N 1
ATOM 1377 C CA . ARG A 1 186 ? 5.880 5.857 15.360 1.00 92.38 186 ARG A CA 1
ATOM 1378 C C . ARG A 1 186 ? 5.172 7.161 15.746 1.00 92.38 186 ARG A C 1
ATOM 1380 O O . ARG A 1 186 ? 5.837 8.101 16.170 1.00 92.38 186 ARG A O 1
ATOM 1387 N N . GLN A 1 187 ? 3.843 7.191 15.657 1.00 91.81 187 GLN A N 1
ATOM 1388 C CA . GLN A 1 187 ? 3.029 8.366 15.976 1.00 91.81 187 GLN A CA 1
ATOM 1389 C C . GLN A 1 187 ? 3.129 8.764 17.456 1.00 91.81 187 GLN A C 1
ATOM 1391 O O . GLN A 1 187 ? 3.350 9.932 17.757 1.00 91.81 187 GLN A O 1
ATOM 1396 N N . ARG A 1 188 ? 3.097 7.794 18.381 1.00 89.75 188 ARG A N 1
ATOM 1397 C CA . ARG A 1 188 ? 3.300 8.050 19.821 1.00 89.75 188 ARG A CA 1
ATOM 1398 C C . ARG A 1 188 ? 4.626 8.740 20.124 1.00 89.75 188 ARG A C 1
ATOM 1400 O O . ARG A 1 188 ? 4.692 9.584 21.009 1.00 89.75 188 ARG A O 1
ATOM 1407 N N . VAL A 1 189 ? 5.693 8.361 19.418 1.00 90.25 189 VAL A N 1
ATOM 1408 C CA . VAL A 1 189 ? 7.014 8.984 19.590 1.00 90.25 189 VAL A CA 1
ATOM 1409 C C . VAL A 1 189 ? 7.014 10.422 19.074 1.00 90.25 189 VAL A C 1
ATOM 1411 O O . VAL A 1 189 ? 7.647 11.275 19.688 1.00 90.25 189 VAL A O 1
ATOM 1414 N N . LEU A 1 190 ? 6.324 10.698 17.965 1.00 88.88 190 LEU A N 1
ATOM 1415 C CA . LEU A 1 190 ? 6.201 12.056 17.435 1.00 88.88 190 LEU A CA 1
ATOM 1416 C C . LEU A 1 190 ? 5.445 12.960 18.415 1.00 88.88 190 LEU A C 1
ATOM 1418 O O . LEU A 1 190 ? 5.988 13.987 18.804 1.00 88.88 190 LEU A O 1
ATOM 1422 N N . GLU A 1 191 ? 4.278 12.528 18.896 1.00 88.56 191 GLU A N 1
ATOM 1423 C CA . GLU A 1 191 ? 3.473 13.288 19.867 1.00 88.56 191 GLU A CA 1
ATOM 1424 C C . GLU A 1 191 ? 4.233 13.529 21.180 1.00 88.56 191 GLU A C 1
ATOM 1426 O O . GLU A 1 191 ? 4.287 14.652 21.675 1.00 88.56 191 GLU A O 1
ATOM 1431 N N . ALA A 1 192 ? 4.935 12.514 21.697 1.00 85.38 192 ALA A N 1
ATOM 1432 C CA . ALA A 1 192 ? 5.746 12.657 22.908 1.00 85.38 192 ALA A CA 1
ATOM 1433 C C . ALA A 1 192 ? 6.916 13.651 22.763 1.00 85.38 192 ALA A C 1
ATOM 1435 O O . ALA A 1 192 ? 7.382 14.184 23.768 1.00 85.38 192 ALA A O 1
ATOM 1436 N N . ASN A 1 193 ? 7.413 13.876 21.542 1.00 80.69 193 ASN A N 1
ATOM 1437 C CA . ASN A 1 193 ? 8.484 14.838 21.269 1.00 80.69 193 ASN A CA 1
ATOM 1438 C C . ASN A 1 193 ? 7.959 16.253 20.987 1.00 80.69 193 ASN A C 1
ATOM 1440 O O . ASN A 1 193 ? 8.724 17.203 21.114 1.00 80.69 193 ASN A O 1
ATOM 1444 N N . GLU A 1 194 ? 6.699 16.403 20.576 1.00 75.50 194 GLU A N 1
ATOM 1445 C CA . GLU A 1 194 ? 6.059 17.712 20.387 1.00 75.50 194 GLU A CA 1
ATOM 1446 C C . GLU A 1 194 ? 5.629 18.341 21.722 1.00 75.50 194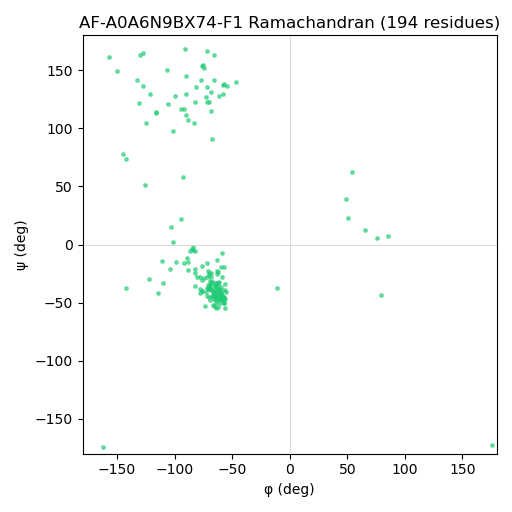 GLU A C 1
ATOM 1448 O O . GLU A 1 194 ? 5.635 19.565 21.854 1.00 75.50 194 GLU A O 1
ATOM 1453 N N . ASP A 1 195 ? 5.330 17.509 22.723 1.00 63.16 195 ASP A N 1
ATOM 1454 C CA . ASP A 1 195 ? 4.971 17.925 24.085 1.00 63.16 195 ASP A CA 1
ATOM 1455 C C . ASP A 1 195 ? 6.185 18.204 25.010 1.00 63.16 195 ASP A C 1
ATOM 1457 O O . ASP A 1 195 ? 5.997 18.580 26.174 1.00 63.16 195 ASP A O 1
ATOM 1461 N N . ALA A 1 196 ? 7.421 18.010 24.525 1.00 55.31 196 ALA A N 1
ATOM 1462 C CA . ALA A 1 196 ? 8.679 18.121 25.284 1.00 55.31 196 ALA A CA 1
ATOM 1463 C C . ALA A 1 196 ? 9.437 19.438 25.034 1.00 55.31 196 ALA A C 1
ATOM 1465 O O . ALA A 1 196 ? 9.952 20.009 26.029 1.00 55.31 196 ALA A O 1
#

Radius of gyration: 18.53 Å; Cα contacts (8 Å, |Δi|>4): 213; chains: 1; bounding box: 44×40×52 Å

Nearest PDB structures (foldseek):
  3wwt-assembly1_B-2  TM=3.695E-01  e=6.245E+00  Sendai virus (Z)

Solvent-accessible surface area (backbone atoms only — not comparable to full-atom values): 11288 Å² total; per-residu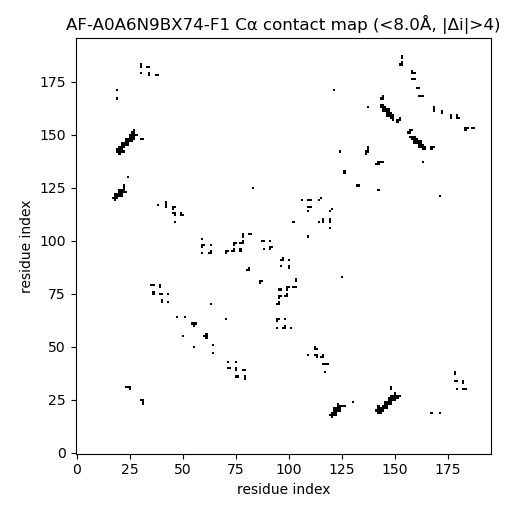e (Å²): 140,62,67,65,63,58,54,56,67,72,67,66,75,79,82,65,79,79,49,48,28,31,33,77,45,58,54,47,79,48,60,57,64,50,40,51,45,54,49,47,42,50,31,54,50,50,40,52,58,54,47,66,84,52,85,60,88,48,67,61,58,42,52,47,65,74,43,62,76,79,39,46,69,61,18,32,55,45,37,49,52,32,66,76,66,74,54,78,78,80,82,58,80,51,71,34,47,40,41,28,49,47,55,74,75,36,60,65,63,47,36,74,62,24,67,81,31,53,77,56,50,42,38,81,53,82,72,95,59,70,76,82,50,54,62,52,38,44,72,75,60,74,25,46,28,32,37,41,38,48,63,51,40,66,85,70,65,51,72,62,43,74,52,60,43,80,94,54,43,67,66,55,43,54,53,54,44,54,52,46,52,53,51,39,55,53,49,52,54,50,56,59,61,73,78,105

Secondary structure (DSSP, 8-state):
--HHHHHHHTS--S-SPPPEEEEEEESSSSHHHHHHHHHHHHHHHHHHHHHTTS--SSHHHHHHHHTTTTTHHHHHHHHHHHHHHT---SS--SHHHHHHHHHHH-HHHHHHH-TTSGGGTEEE---SS-GGGHHHHHHTTS-SEEEEE-TTHHHH-PPPEEEE-HHHHHHHHHHHHHHHHHHHHHHHHHHHHH--